Protein AF-A0A559LX16-F1 (afdb_monomer_lite)

Organism: Fusarium oxysporum f. sp. cubense (NCBI:txid61366)

Radius of gyration: 38.79 Å; chains: 1; bounding box: 105×48×114 Å

Secondary structure (DSSP, 8-state):
------HHHHHHHHHHHHHHT-SSHHHHHHHHHHHHHHHHSTTS--HHHHHHHHHHHHHHHHHHHHHHHHHHHHHHHS----PPPS-GGGS-PPP-----HHHHHHHHHHHHHHHHHHHHHHHT-GGG-GGGGEEEEEE--TT-BTTB---EEEEEEEEETTTTT-SS-TT-EEEEEEEEE---TTEEEEE-TTS-EEEEE-GGG-TTSS--EEEEEES-S----EEEEEE-TTTTSGGGSSS--EEEEEE-TT-EESS----TTT-EEE--SGGGGGT-SEEEPPTT-STTSS--TTSTTSSS--

InterPro domains:
  IPR059450 Domain of unknown function DUF8406 [PF28465] (113-285)

Foldseek 3Di:
DDPDDDPLVVLVVVLVVQLVPDPDLVSQLVSLVVSLVVCPPPVNPDPVSNVVSVVSNVVSVVVNVVVVCCVVVVVVVVPPALAADDDCVVDDDDDDDDDDPVVVVVVVFQCVVVVVVVVVVVLVPPPDHCVVQKDKDKDFDPPADLLFGKIKIKIKGKDACNNVSHDPCRGDIDIDIDMDMDDLLQWDWDADPVGWIWTKGDPPNPPPDPPIDIATADDDPDQDWGKDKAWDPCCPPPVCPRPTDMDMATRQFFPADQDADPPNNFHWDADDDCSCVVVGGITGHDNPPRPPVDPPVPPPPPPDDD

Structure (mmCIF, N/CA/C/O backbone):
data_AF-A0A559LX16-F1
#
_entry.id   AF-A0A559LX16-F1
#
loop_
_atom_site.group_PDB
_atom_site.id
_atom_site.type_symbol
_atom_site.label_atom_id
_atom_site.label_alt_id
_atom_site.label_comp_id
_atom_site.label_asym_id
_atom_site.label_entity_id
_atom_site.label_seq_id
_atom_site.pdbx_PDB_ins_code
_atom_site.Cartn_x
_atom_site.Cartn_y
_atom_site.Cartn_z
_atom_site.occupancy
_atom_site.B_iso_or_equiv
_atom_site.auth_seq_id
_atom_site.auth_comp_id
_atom_site.auth_asym_id
_atom_site.auth_atom_id
_atom_site.pdbx_PDB_model_num
ATOM 1 N N . MET A 1 1 ? -55.339 16.661 72.030 1.00 40.50 1 MET A N 1
ATOM 2 C CA . MET A 1 1 ? -54.819 15.288 72.224 1.00 40.50 1 MET A CA 1
ATOM 3 C C . MET A 1 1 ? -53.437 15.217 71.576 1.00 40.50 1 MET A C 1
ATOM 5 O O . MET A 1 1 ? -53.348 15.174 70.359 1.00 40.50 1 MET A O 1
ATOM 9 N N . LEU A 1 2 ? -52.357 15.350 72.353 1.00 48.22 2 LEU A N 1
ATOM 10 C CA . LEU A 1 2 ? -50.983 15.319 71.828 1.00 48.22 2 LEU A CA 1
ATOM 11 C C . LEU A 1 2 ? -50.550 13.860 71.654 1.00 48.22 2 LEU A C 1
ATOM 13 O O . LEU A 1 2 ? -50.347 13.152 72.639 1.00 48.22 2 LEU A O 1
ATOM 17 N N . ILE A 1 3 ? -50.428 13.409 70.405 1.00 57.09 3 ILE A N 1
ATOM 18 C CA . ILE A 1 3 ? -49.930 12.070 70.078 1.00 57.09 3 ILE A CA 1
ATOM 19 C C . ILE A 1 3 ? -48.441 12.022 70.451 1.00 57.09 3 ILE A C 1
ATOM 21 O O . ILE A 1 3 ? -47.591 12.613 69.783 1.00 57.09 3 ILE A O 1
ATOM 25 N N . LYS A 1 4 ? -48.112 11.347 71.558 1.00 55.09 4 LYS A N 1
ATOM 26 C CA . LYS A 1 4 ? -46.722 11.100 71.960 1.00 55.09 4 LYS A CA 1
ATOM 27 C C . LYS A 1 4 ? -46.142 9.991 71.084 1.00 55.09 4 LYS A C 1
ATOM 29 O O . LYS A 1 4 ? -46.349 8.812 71.347 1.00 55.09 4 LYS A O 1
ATOM 34 N N . PHE A 1 5 ? -45.400 10.373 70.051 1.00 63.44 5 PHE A N 1
ATOM 35 C CA . PHE A 1 5 ? -44.566 9.430 69.308 1.00 63.44 5 PHE A CA 1
ATOM 36 C C . PHE A 1 5 ? -43.360 9.013 70.149 1.00 63.44 5 PHE A C 1
ATOM 38 O O . PHE A 1 5 ? -42.657 9.864 70.698 1.00 63.44 5 PHE A O 1
ATOM 45 N N . SER A 1 6 ? -43.106 7.707 70.212 1.00 73.75 6 SER A N 1
ATOM 46 C CA . SER A 1 6 ? -41.883 7.164 70.797 1.00 73.75 6 SER A CA 1
ATOM 47 C C . SER A 1 6 ? -40.661 7.664 70.021 1.00 73.75 6 SER A C 1
ATOM 49 O O . SER A 1 6 ? -40.697 7.798 68.796 1.00 73.75 6 SER A O 1
ATOM 51 N N . VAL A 1 7 ? -39.551 7.909 70.720 1.00 72.38 7 VAL A N 1
ATOM 52 C CA . VAL A 1 7 ? -38.264 8.314 70.120 1.00 72.38 7 VAL A CA 1
ATOM 53 C C . VAL A 1 7 ? -37.827 7.326 69.025 1.00 72.38 7 VAL A C 1
ATOM 55 O O . VAL A 1 7 ? -37.322 7.733 67.980 1.00 72.38 7 VAL A O 1
ATOM 58 N N . ASN A 1 8 ? -38.133 6.037 69.202 1.00 70.88 8 ASN A N 1
ATOM 59 C CA . ASN A 1 8 ? -37.850 4.986 68.222 1.00 70.88 8 ASN A CA 1
ATOM 60 C C . ASN A 1 8 ? -38.659 5.123 66.920 1.00 70.88 8 ASN A C 1
ATOM 62 O O . ASN A 1 8 ? -38.143 4.814 65.844 1.00 70.88 8 ASN A O 1
ATOM 66 N N . ASP A 1 9 ? -39.905 5.598 66.993 1.00 75.94 9 ASP A N 1
ATOM 67 C CA . ASP A 1 9 ? -40.750 5.786 65.808 1.00 75.94 9 ASP A CA 1
ATOM 68 C C . ASP A 1 9 ? -40.291 6.992 64.986 1.00 75.94 9 ASP A C 1
ATOM 70 O O . ASP A 1 9 ? -40.297 6.942 63.755 1.00 75.94 9 ASP A O 1
ATOM 74 N N . ARG A 1 10 ? -39.795 8.039 65.658 1.00 78.69 10 ARG A N 1
ATOM 75 C CA . ARG A 1 10 ? -39.184 9.204 65.003 1.00 78.69 10 ARG A CA 1
ATOM 76 C C . ARG A 1 10 ? -37.892 8.825 64.284 1.00 78.69 10 ARG A C 1
ATOM 78 O O . ARG A 1 10 ? -37.747 9.123 63.104 1.00 78.69 10 ARG A O 1
ATOM 85 N N . LEU A 1 11 ? -37.000 8.091 64.955 1.00 77.00 11 LEU A N 1
ATOM 86 C CA . LEU A 1 11 ? -35.759 7.573 64.363 1.00 77.00 11 LEU A CA 1
ATOM 87 C C . LEU A 1 11 ? -36.026 6.711 63.123 1.00 77.00 11 LEU A C 1
ATOM 89 O O . LEU A 1 11 ? -35.317 6.826 62.127 1.00 77.00 11 LEU A O 1
ATOM 93 N N . LYS A 1 12 ? -37.066 5.868 63.155 1.00 79.62 12 LYS A N 1
ATOM 94 C CA . LYS A 1 12 ? -37.480 5.057 62.002 1.00 79.62 12 LYS A CA 1
ATOM 95 C C . LYS A 1 12 ? -37.879 5.924 60.804 1.00 79.62 12 LYS A C 1
ATOM 97 O O . LYS A 1 12 ? -37.441 5.640 59.693 1.00 79.62 12 LYS A O 1
ATOM 102 N N . MET A 1 13 ? -38.725 6.934 61.014 1.00 82.38 13 MET A N 1
ATOM 103 C CA . MET A 1 13 ? -39.179 7.799 59.919 1.00 82.38 13 MET A CA 1
ATOM 104 C C . MET A 1 13 ? -38.023 8.607 59.333 1.00 82.38 13 MET A C 1
ATOM 106 O O . MET A 1 13 ? -37.883 8.655 58.118 1.00 82.38 13 MET A O 1
ATOM 110 N N . VAL A 1 14 ? -37.158 9.167 60.184 1.00 84.12 14 VAL A N 1
ATOM 111 C CA . VAL A 1 14 ? -36.000 9.956 59.740 1.00 84.12 14 VAL A CA 1
ATOM 112 C C . VAL A 1 14 ? -35.033 9.107 58.914 1.00 84.12 14 VAL A C 1
ATOM 114 O O . VAL A 1 14 ? -34.642 9.532 57.833 1.00 84.12 14 VAL A O 1
ATOM 117 N N . GLY A 1 15 ? -34.698 7.891 59.364 1.00 82.12 15 GLY A N 1
ATOM 118 C CA . GLY A 1 15 ? -33.809 6.997 58.613 1.00 82.12 15 GLY A CA 1
ATOM 119 C C . GLY A 1 15 ? -34.377 6.587 57.249 1.00 82.12 15 GLY A C 1
ATOM 120 O O . GLY A 1 15 ? -33.644 6.540 56.266 1.00 82.12 15 GLY A O 1
ATOM 121 N N . LEU A 1 16 ? -35.690 6.344 57.170 1.00 85.44 16 LEU A N 1
ATOM 122 C CA . LEU A 1 16 ? -36.354 5.987 55.915 1.00 85.44 16 LEU A CA 1
ATOM 123 C C . LEU A 1 16 ? -36.399 7.175 54.942 1.00 85.44 16 LEU A C 1
ATOM 125 O O . LEU A 1 16 ? -36.061 7.023 53.775 1.00 85.44 16 LEU A O 1
ATOM 129 N N . VAL A 1 17 ? -36.780 8.361 55.423 1.00 86.94 17 VAL A N 1
ATOM 130 C CA . VAL A 1 17 ? -36.836 9.584 54.605 1.00 86.94 17 VAL A CA 1
ATOM 131 C C . VAL A 1 17 ? -35.444 9.983 54.116 1.00 86.94 17 VAL A C 1
ATOM 133 O O . VAL A 1 17 ? -35.300 10.384 52.965 1.00 86.94 17 VAL A O 1
ATOM 136 N N . ALA A 1 18 ? -34.415 9.835 54.957 1.00 84.12 18 ALA A N 1
ATOM 137 C CA . ALA A 1 18 ? -33.033 10.086 54.565 1.00 84.12 18 ALA A CA 1
ATOM 138 C C . ALA A 1 18 ? -32.587 9.150 53.435 1.00 84.12 18 ALA A C 1
ATOM 140 O O . ALA A 1 18 ? -31.984 9.620 52.479 1.00 84.12 18 ALA A O 1
ATOM 141 N N . LEU A 1 19 ? -32.929 7.857 53.502 1.00 86.12 19 LEU A N 1
ATOM 142 C CA . LEU A 1 19 ? -32.591 6.897 52.449 1.00 86.12 19 LEU A CA 1
ATOM 143 C C . LEU A 1 19 ? -33.292 7.225 51.119 1.00 86.12 19 LEU A C 1
ATOM 145 O O . LEU A 1 19 ? -32.650 7.199 50.075 1.00 86.12 19 LEU A O 1
ATOM 149 N N . TRP A 1 20 ? -34.588 7.554 51.155 1.00 85.81 20 TRP A N 1
ATOM 150 C CA . TRP A 1 20 ? -35.375 7.837 49.945 1.00 85.81 20 TRP A CA 1
ATOM 151 C C . TRP A 1 20 ? -35.029 9.163 49.263 1.00 85.81 20 TRP A C 1
ATOM 153 O O . TRP A 1 20 ? -35.231 9.283 48.061 1.00 85.81 20 TRP A O 1
ATOM 163 N N . ASN A 1 21 ? -34.511 10.144 50.005 1.00 90.62 21 ASN A N 1
ATOM 164 C CA . ASN A 1 21 ? -34.140 11.454 49.459 1.00 90.62 21 ASN A CA 1
ATOM 165 C C . ASN A 1 21 ? -32.660 11.562 49.054 1.00 90.62 21 ASN A C 1
ATOM 167 O O . ASN A 1 21 ? -32.200 12.656 48.730 1.00 90.62 21 ASN A O 1
ATOM 171 N N . CYS A 1 22 ? -31.893 10.470 49.090 1.00 87.31 22 CYS A N 1
ATOM 172 C CA . CYS A 1 22 ? -30.505 10.502 48.632 1.00 87.31 22 CYS A CA 1
ATOM 173 C C . CYS A 1 22 ? -30.440 10.521 47.093 1.00 87.31 22 CYS A C 1
ATOM 175 O O . CYS A 1 22 ? -31.059 9.664 46.461 1.00 87.31 22 CYS A O 1
ATOM 177 N N . PRO A 1 23 ? -29.677 11.449 46.484 1.00 86.31 23 PRO A N 1
ATOM 178 C CA . PRO A 1 23 ? -29.556 11.537 45.029 1.00 86.31 23 PRO A CA 1
ATOM 179 C C . PRO A 1 23 ? -28.628 10.465 44.439 1.00 86.31 23 PRO A C 1
ATOM 181 O O . PRO A 1 23 ? -28.728 10.156 43.255 1.00 86.31 23 PRO A O 1
ATOM 184 N N . ASP A 1 24 ? -27.732 9.895 45.248 1.00 87.38 24 ASP A N 1
ATOM 185 C CA . ASP A 1 24 ? -26.712 8.950 44.801 1.00 87.38 24 ASP A CA 1
ATOM 186 C C . ASP A 1 24 ? -26.517 7.766 45.784 1.00 87.38 24 ASP A C 1
ATOM 188 O O . ASP A 1 24 ? -26.813 7.882 46.983 1.00 87.38 24 ASP A O 1
ATOM 192 N N . PRO A 1 25 ? -26.010 6.608 45.305 1.00 87.19 25 PRO A N 1
ATOM 193 C CA . PRO A 1 25 ? -25.859 5.393 46.114 1.00 87.19 25 PRO A CA 1
ATOM 194 C C . PRO A 1 25 ? -24.827 5.519 47.245 1.00 87.19 25 PRO A C 1
ATOM 196 O O . PRO A 1 25 ? -24.938 4.830 48.261 1.00 87.19 25 PRO A O 1
ATOM 199 N N . LEU A 1 26 ? -23.821 6.385 47.082 1.00 87.69 26 LEU A N 1
ATOM 200 C CA . LEU A 1 26 ? -22.768 6.619 48.073 1.00 87.69 26 LEU A CA 1
ATOM 201 C C . LEU A 1 26 ? -23.337 7.405 49.264 1.00 87.69 26 LEU A C 1
ATOM 203 O O . LEU A 1 26 ? -23.174 7.000 50.419 1.00 87.69 26 LEU A O 1
ATOM 207 N N . SER A 1 27 ? -24.077 8.479 48.994 1.00 89.75 27 SER A N 1
ATOM 208 C CA . SER A 1 27 ? -24.819 9.248 49.997 1.00 89.75 27 SER A CA 1
ATOM 209 C C . SER A 1 27 ? -25.835 8.374 50.729 1.00 89.75 27 SER A C 1
ATOM 211 O O . SER A 1 27 ? -25.909 8.412 51.958 1.00 89.75 27 SER A O 1
ATOM 213 N N . ALA A 1 28 ? -26.548 7.505 50.006 1.00 88.94 28 ALA A N 1
ATOM 214 C CA . ALA A 1 28 ? -27.463 6.541 50.613 1.00 88.94 28 ALA A CA 1
ATOM 215 C C . ALA A 1 28 ? -26.737 5.575 51.570 1.00 88.94 28 ALA A C 1
ATOM 217 O O . ALA A 1 28 ? -27.229 5.317 52.672 1.00 88.94 28 ALA A O 1
ATOM 218 N N . SER A 1 29 ? -25.550 5.081 51.189 1.00 89.81 29 SER A N 1
ATOM 219 C CA . SER A 1 29 ? -24.757 4.170 52.024 1.00 89.81 29 SER A CA 1
ATOM 220 C C . SER A 1 29 ? -24.174 4.864 53.257 1.00 89.81 29 SER A C 1
ATOM 222 O O . SER A 1 29 ? -24.199 4.310 54.352 1.00 89.81 29 SER A O 1
ATOM 224 N N . THR A 1 30 ? -23.667 6.088 53.130 1.00 89.00 30 THR A N 1
ATOM 225 C CA . THR A 1 30 ? -23.123 6.827 54.284 1.00 89.00 30 THR A CA 1
ATOM 226 C C . THR A 1 30 ? -24.209 7.155 55.312 1.00 89.00 30 THR A C 1
ATOM 228 O O . THR A 1 30 ? -24.001 6.955 56.511 1.00 89.00 30 THR A O 1
ATOM 231 N N . LYS A 1 31 ? -25.403 7.566 54.862 1.00 88.44 31 LYS A N 1
ATOM 232 C CA . LYS A 1 31 ? -26.544 7.870 55.740 1.00 88.44 31 LYS A CA 1
ATOM 233 C C . LYS A 1 31 ? -27.146 6.635 56.403 1.00 88.44 31 LYS A C 1
ATOM 235 O O . LYS A 1 31 ? -27.556 6.703 57.564 1.00 88.44 31 LYS A O 1
ATOM 240 N N . SER A 1 32 ? -27.167 5.493 55.720 1.00 87.88 32 SER A N 1
ATOM 241 C CA . SER A 1 32 ? -27.623 4.231 56.310 1.00 87.88 32 SER A CA 1
ATOM 242 C C . SER A 1 32 ? -26.638 3.689 57.359 1.00 87.88 32 SER A C 1
ATOM 244 O O . SER A 1 32 ? -27.082 3.192 58.398 1.00 87.88 32 SER A O 1
ATOM 246 N N . PHE A 1 33 ? -25.322 3.865 57.167 1.00 89.19 33 PHE A N 1
ATOM 247 C CA . PHE A 1 33 ? -24.306 3.572 58.189 1.00 89.19 33 PHE A CA 1
ATOM 248 C C . PHE A 1 33 ? -24.388 4.521 59.390 1.00 89.19 33 PHE A C 1
ATOM 250 O O . PHE A 1 33 ? -24.281 4.072 60.531 1.00 89.19 33 PHE A O 1
ATOM 257 N N . GLU A 1 34 ? -24.641 5.812 59.162 1.00 87.81 34 GLU A N 1
ATOM 258 C CA . GLU A 1 34 ? -24.864 6.792 60.232 1.00 87.81 34 GLU A CA 1
ATOM 259 C C . GLU A 1 34 ? -26.094 6.408 61.082 1.00 87.81 34 GLU A C 1
ATOM 261 O O . GLU A 1 34 ? -26.040 6.389 62.315 1.00 87.81 34 GLU A O 1
ATOM 266 N N . TYR A 1 35 ? -27.183 5.983 60.434 1.00 86.12 35 TYR A N 1
ATOM 267 C CA . TYR A 1 35 ? -28.379 5.469 61.106 1.00 86.12 35 TYR A CA 1
ATOM 268 C C . TYR A 1 35 ? -28.119 4.166 61.888 1.00 86.12 35 TYR A C 1
ATOM 270 O O . TYR A 1 35 ? -28.574 4.007 63.028 1.00 86.12 35 TYR A O 1
ATOM 278 N N . LEU A 1 36 ? -27.345 3.238 61.318 1.00 87.50 36 LEU A N 1
ATOM 279 C CA . LEU A 1 36 ? -26.900 2.019 62.000 1.00 87.50 36 LEU A CA 1
ATOM 280 C C . LEU A 1 36 ? -26.086 2.354 63.258 1.00 87.50 36 LEU A C 1
ATOM 282 O O . LEU A 1 36 ? -26.353 1.811 64.329 1.00 87.50 36 LEU A O 1
ATOM 286 N N . TRP A 1 37 ? -25.153 3.299 63.155 1.00 87.06 37 TRP A N 1
ATOM 287 C CA . TRP A 1 37 ? -24.319 3.745 64.269 1.00 87.06 37 TRP A CA 1
ATOM 288 C C . TRP A 1 37 ? -25.142 4.346 65.414 1.00 87.06 37 TRP A C 1
ATOM 290 O O . TRP A 1 37 ? -24.955 3.990 66.580 1.00 87.06 37 TRP A O 1
ATOM 300 N N . VAL A 1 38 ? -26.111 5.210 65.094 1.00 85.50 38 VAL A N 1
ATOM 301 C CA . VAL A 1 38 ? -27.001 5.825 66.092 1.00 85.50 38 VAL A CA 1
ATOM 302 C C . VAL A 1 38 ? -27.872 4.777 66.794 1.00 85.50 38 VAL A C 1
ATOM 304 O O . VAL A 1 38 ? -28.053 4.849 68.009 1.00 85.50 38 VAL A O 1
ATOM 307 N N . THR A 1 39 ? -28.371 3.771 66.071 1.00 83.19 39 THR A N 1
ATOM 308 C CA . THR A 1 39 ? -29.206 2.700 66.655 1.00 83.19 39 THR A CA 1
ATOM 309 C C . THR A 1 39 ? -28.417 1.663 67.468 1.00 83.19 39 THR A C 1
ATOM 311 O O . THR A 1 39 ? -29.002 0.967 68.302 1.00 83.19 39 THR A O 1
ATOM 314 N N . LEU A 1 40 ? -27.097 1.576 67.271 1.00 83.44 40 LEU A N 1
ATOM 315 C CA . LEU A 1 40 ? -26.180 0.728 68.043 1.00 83.44 40 LEU A CA 1
ATOM 316 C C . LEU A 1 40 ? -25.784 1.328 69.401 1.00 83.44 40 LEU A C 1
ATOM 318 O O . LEU A 1 40 ? -25.395 0.577 70.302 1.00 83.44 40 LEU A O 1
ATOM 322 N N . LYS A 1 41 ? -25.904 2.652 69.588 1.00 84.38 41 LYS A N 1
ATOM 323 C CA . LYS A 1 41 ? -25.638 3.292 70.886 1.00 84.38 41 LYS A CA 1
ATOM 324 C C . LYS A 1 41 ? -26.565 2.726 71.969 1.00 84.38 41 LYS A C 1
ATOM 326 O O . LYS A 1 41 ? -27.768 2.557 71.767 1.00 84.38 41 LYS A O 1
ATOM 331 N N . ARG A 1 42 ? -25.989 2.454 73.149 1.00 64.06 42 ARG A N 1
ATOM 332 C CA . ARG A 1 42 ? -26.622 1.749 74.288 1.00 64.06 42 ARG A CA 1
ATOM 333 C C . ARG A 1 42 ? -27.960 2.361 74.732 1.00 64.06 42 ARG A C 1
ATOM 335 O O . ARG A 1 42 ? -28.814 1.639 75.228 1.00 64.06 42 ARG A O 1
ATOM 342 N N . GLU A 1 43 ? -28.147 3.654 74.494 1.00 66.69 43 GLU A N 1
ATOM 343 C CA . GLU A 1 43 ? -29.323 4.455 74.855 1.00 66.69 43 GLU A CA 1
ATOM 344 C C . GLU A 1 43 ? -30.553 4.229 73.949 1.00 66.69 43 GLU A C 1
ATOM 346 O O . GLU A 1 43 ? -31.688 4.481 74.352 1.00 66.69 43 GLU A O 1
ATOM 351 N N . HIS A 1 44 ? -30.363 3.704 72.732 1.00 61.88 44 HIS A N 1
ATOM 352 C CA . HIS A 1 44 ? -31.431 3.496 71.735 1.00 61.88 44 HIS A CA 1
ATOM 353 C C . HIS A 1 44 ? -31.482 2.061 71.193 1.00 61.88 44 HIS A C 1
ATOM 355 O O . HIS A 1 44 ? -32.145 1.769 70.192 1.00 61.88 44 HIS A O 1
ATOM 361 N N . ARG A 1 45 ? -30.787 1.142 71.869 1.00 66.50 45 ARG A N 1
ATOM 362 C CA . ARG A 1 45 ? -30.592 -0.235 71.425 1.00 66.50 45 ARG A CA 1
ATOM 363 C C . ARG A 1 45 ? -31.873 -1.057 71.586 1.00 66.50 45 ARG A C 1
ATOM 365 O O . ARG A 1 45 ? -32.095 -1.723 72.592 1.00 66.50 45 ARG A O 1
ATOM 372 N N . ASN A 1 46 ? -32.698 -1.049 70.544 1.00 78.62 46 ASN A N 1
ATOM 373 C CA . ASN A 1 46 ? -33.831 -1.955 70.381 1.00 78.62 46 ASN A CA 1
ATOM 374 C C . ASN A 1 46 ? -33.555 -2.920 69.220 1.00 78.62 46 ASN A C 1
ATOM 376 O O . ASN A 1 46 ? -33.263 -2.487 68.105 1.00 78.62 46 ASN A O 1
ATOM 380 N N . PHE A 1 47 ? -33.688 -4.227 69.460 1.00 79.12 47 PHE A N 1
ATOM 381 C CA . PHE A 1 47 ? -33.387 -5.275 68.477 1.00 79.12 47 PHE A CA 1
ATOM 382 C C . PHE A 1 47 ? -34.131 -5.078 67.145 1.00 79.12 47 PHE A C 1
ATOM 384 O O . PHE A 1 47 ? -33.560 -5.251 66.067 1.00 79.12 47 PHE A O 1
ATOM 391 N N . LYS A 1 48 ? -35.394 -4.631 67.198 1.00 81.56 48 LYS A N 1
ATOM 392 C CA . LYS A 1 48 ? -36.197 -4.359 65.992 1.00 81.56 48 LYS A CA 1
ATOM 393 C C . LYS A 1 48 ? -35.676 -3.163 65.185 1.00 81.56 48 LYS A C 1
ATOM 395 O O . LYS A 1 48 ? -35.791 -3.178 63.960 1.00 81.56 48 LYS A O 1
ATOM 400 N N . SER A 1 49 ? -35.125 -2.147 65.848 1.00 80.06 49 SER A N 1
ATOM 401 C CA . SER A 1 49 ? -34.564 -0.951 65.203 1.00 80.06 49 SER A CA 1
ATOM 402 C C . SER A 1 49 ? -33.216 -1.261 64.556 1.00 80.06 49 SER A C 1
ATOM 404 O O . SER A 1 49 ? -33.017 -0.936 63.389 1.00 80.06 49 SER A O 1
ATOM 406 N N . VAL A 1 50 ? -32.352 -1.995 65.266 1.00 84.06 50 VAL A N 1
ATOM 407 C CA . VAL A 1 50 ? -31.042 -2.435 64.758 1.00 84.06 50 VAL A CA 1
ATOM 408 C C . VAL A 1 50 ? -31.200 -3.318 63.519 1.00 84.06 50 VAL A C 1
ATOM 410 O O . VAL A 1 50 ? -30.532 -3.088 62.517 1.00 84.06 50 VAL A O 1
ATOM 413 N N . ARG A 1 51 ? -32.147 -4.270 63.525 1.00 86.31 51 ARG A N 1
ATOM 414 C CA . ARG A 1 51 ? -32.414 -5.123 62.351 1.00 86.31 51 ARG A CA 1
ATOM 415 C C . ARG A 1 51 ? -32.788 -4.308 61.110 1.00 86.31 51 ARG A C 1
ATOM 417 O O . ARG A 1 51 ? -32.361 -4.635 60.011 1.00 86.31 51 ARG A O 1
ATOM 424 N N . ARG A 1 52 ? -33.601 -3.261 61.264 1.00 84.00 52 ARG A N 1
ATOM 425 C CA . ARG A 1 52 ? -34.024 -2.410 60.138 1.00 84.00 52 ARG A CA 1
ATOM 426 C C . ARG A 1 52 ? -32.877 -1.555 59.614 1.00 84.00 52 ARG A C 1
ATOM 428 O O . ARG A 1 52 ? -32.722 -1.451 58.403 1.00 84.00 52 ARG A O 1
ATOM 435 N N . ALA A 1 53 ? -32.081 -0.982 60.513 1.00 85.62 53 ALA A N 1
ATOM 436 C CA . ALA A 1 53 ? -30.896 -0.224 60.138 1.00 85.62 53 ALA A CA 1
ATOM 437 C C . ALA A 1 53 ? -29.885 -1.098 59.381 1.00 85.62 53 ALA A C 1
ATOM 439 O O . ALA A 1 53 ? -29.364 -0.675 58.355 1.00 85.62 53 ALA A O 1
ATOM 440 N N . LEU A 1 54 ? -29.697 -2.348 59.821 1.00 88.81 54 LEU A N 1
ATOM 441 C CA . LEU A 1 54 ? -28.846 -3.326 59.142 1.00 88.81 54 LEU A CA 1
ATOM 442 C C . LEU A 1 54 ? -29.337 -3.616 57.717 1.00 88.81 54 LEU A C 1
ATOM 444 O O . LEU A 1 54 ? -28.544 -3.586 56.784 1.00 88.81 54 LEU A O 1
ATOM 448 N N . VAL A 1 55 ? -30.641 -3.854 57.536 1.00 90.81 55 VAL A N 1
ATOM 449 C CA . VAL A 1 55 ? -31.221 -4.095 56.202 1.00 90.81 55 VAL A CA 1
ATOM 450 C C . VAL A 1 55 ? -31.006 -2.889 55.286 1.00 90.81 55 VAL A C 1
ATOM 452 O O . VAL A 1 55 ? -30.594 -3.071 54.145 1.00 90.81 55 VAL A O 1
ATOM 455 N N . MET A 1 56 ? -31.233 -1.666 55.777 1.00 87.75 56 MET A N 1
ATOM 456 C CA . MET A 1 56 ? -31.013 -0.461 54.969 1.00 87.75 56 MET A CA 1
ATOM 457 C C . MET A 1 56 ? -29.539 -0.281 54.591 1.00 87.75 56 MET A C 1
ATOM 459 O O . MET A 1 56 ? -29.259 0.031 53.437 1.00 87.75 56 MET A O 1
ATOM 463 N N . ALA A 1 57 ? -28.609 -0.549 55.515 1.00 88.75 57 ALA A N 1
ATOM 464 C CA . ALA A 1 57 ? -27.175 -0.505 55.237 1.00 88.75 57 ALA A CA 1
ATOM 465 C C . ALA A 1 57 ? -26.778 -1.514 54.150 1.00 88.75 57 ALA A C 1
ATOM 467 O O . ALA A 1 57 ? -26.197 -1.124 53.138 1.00 88.75 57 ALA A O 1
ATOM 468 N N . VAL A 1 58 ? -27.186 -2.781 54.295 1.00 93.06 58 VAL A N 1
ATOM 469 C CA . VAL A 1 58 ? -26.884 -3.839 53.317 1.00 93.06 58 VAL A CA 1
ATOM 470 C C . VAL A 1 58 ? -27.420 -3.481 51.933 1.00 93.06 58 VAL A C 1
ATOM 472 O O . VAL A 1 58 ? -26.663 -3.522 50.966 1.00 93.06 58 VAL A O 1
ATOM 475 N N . VAL A 1 59 ? -28.688 -3.067 51.831 1.00 91.88 59 VAL A N 1
ATOM 476 C CA . VAL A 1 59 ? -29.295 -2.699 50.543 1.00 91.88 59 VAL A CA 1
ATOM 477 C C . VAL A 1 59 ? -28.530 -1.542 49.893 1.00 91.88 59 VAL A C 1
ATOM 479 O O . VAL A 1 59 ? -28.098 -1.677 48.750 1.00 91.88 59 VAL A O 1
ATOM 482 N N . SER A 1 60 ? -28.263 -0.458 50.628 1.00 90.44 60 SER A N 1
ATOM 483 C CA . SER A 1 60 ? -27.534 0.699 50.084 1.00 90.44 60 SER A CA 1
ATOM 484 C C . SER A 1 60 ? -26.104 0.368 49.634 1.00 90.44 60 SER A C 1
ATOM 486 O O . SER A 1 60 ? -25.655 0.835 48.585 1.00 90.44 60 SER A O 1
ATOM 488 N N . SER A 1 61 ? -25.396 -0.492 50.373 1.00 89.00 61 SER A N 1
ATOM 489 C CA . SER A 1 61 ? -24.044 -0.912 50.007 1.00 89.00 61 SER A CA 1
ATOM 490 C C . SER A 1 61 ? -24.050 -1.824 48.782 1.00 89.00 61 SER A C 1
ATOM 492 O O . SER A 1 61 ? -23.211 -1.656 47.899 1.00 89.00 61 SER A O 1
ATOM 494 N N . THR A 1 62 ? -25.024 -2.735 48.663 1.00 92.62 62 THR A N 1
ATOM 495 C CA . THR A 1 62 ? -25.161 -3.567 47.455 1.00 92.62 62 THR A CA 1
ATOM 496 C C . THR A 1 62 ? -25.452 -2.731 46.212 1.00 92.62 62 THR A C 1
ATOM 498 O O . THR A 1 62 ? -24.836 -2.967 45.176 1.00 92.62 62 THR A O 1
ATOM 501 N N . THR A 1 63 ? -26.304 -1.705 46.308 1.00 90.94 63 THR A N 1
ATOM 502 C CA . THR A 1 63 ? -26.582 -0.804 45.179 1.00 90.94 63 THR A CA 1
ATOM 503 C C . THR A 1 63 ? -25.372 0.040 44.789 1.00 90.94 63 THR A C 1
ATOM 505 O O . THR A 1 63 ? -25.135 0.252 43.602 1.00 90.94 63 THR A O 1
ATOM 508 N N . MET A 1 64 ? -24.564 0.473 45.763 1.00 91.56 64 MET A N 1
ATOM 509 C CA . MET A 1 64 ? -23.317 1.192 45.495 1.00 91.56 64 MET A CA 1
ATOM 510 C C . MET A 1 64 ? -22.335 0.312 44.719 1.00 91.56 64 MET A C 1
ATOM 512 O O . MET A 1 64 ? -21.873 0.702 43.649 1.00 91.56 64 MET A O 1
ATOM 516 N N . VAL A 1 65 ? -22.076 -0.905 45.200 1.00 92.31 65 VAL A N 1
ATOM 517 C CA . VAL A 1 65 ? -21.178 -1.849 44.520 1.00 92.31 65 VAL A CA 1
ATOM 518 C C . VAL A 1 65 ? -21.706 -2.209 43.128 1.00 92.31 65 VAL A C 1
ATOM 520 O O . VAL A 1 65 ? -20.944 -2.191 42.163 1.00 92.31 65 VAL A O 1
ATOM 523 N N . ALA A 1 66 ? -23.013 -2.454 42.993 1.00 90.62 66 ALA A N 1
ATOM 524 C CA . ALA A 1 66 ? -23.637 -2.746 41.706 1.00 90.62 66 ALA A CA 1
ATOM 525 C C . ALA A 1 66 ? -23.469 -1.597 40.698 1.00 90.62 66 ALA A C 1
ATOM 527 O O . ALA A 1 66 ? -23.120 -1.858 39.552 1.00 90.62 66 ALA A O 1
ATOM 528 N N . SER A 1 67 ? -23.644 -0.336 41.113 1.00 89.12 67 SER A N 1
ATOM 529 C CA . SER A 1 67 ? -23.468 0.821 40.218 1.00 89.12 67 SER A CA 1
ATOM 530 C C . SER A 1 67 ? -22.048 0.933 39.649 1.00 89.12 67 SER A C 1
ATOM 532 O O . SER A 1 67 ? -21.884 1.239 38.469 1.00 89.12 67 SER A O 1
ATOM 534 N N . ILE A 1 68 ? -21.027 0.605 40.448 1.00 88.19 68 ILE A N 1
ATOM 535 C CA . ILE A 1 68 ? -19.621 0.615 40.020 1.00 88.19 68 ILE A CA 1
ATOM 536 C C . ILE A 1 68 ? -19.346 -0.552 39.068 1.00 88.19 68 ILE A C 1
ATOM 538 O O . ILE A 1 68 ? -18.779 -0.356 37.997 1.00 88.19 68 ILE A O 1
ATOM 542 N N . ILE A 1 69 ? -19.779 -1.763 39.430 1.00 88.62 69 ILE A N 1
ATOM 543 C CA . ILE A 1 69 ? -19.575 -2.962 38.606 1.00 88.62 69 ILE A CA 1
ATOM 544 C C . ILE A 1 69 ? -20.254 -2.801 37.245 1.00 88.62 69 ILE A C 1
ATOM 546 O O . ILE A 1 69 ? -19.636 -3.073 36.219 1.00 88.62 69 ILE A O 1
ATOM 550 N N . VAL A 1 70 ? -21.498 -2.318 37.220 1.00 87.62 70 VAL A N 1
ATOM 551 C CA . VAL A 1 70 ? -22.219 -2.051 35.971 1.00 87.62 70 VAL A CA 1
ATOM 552 C C . VAL A 1 70 ? -21.507 -0.953 35.181 1.00 87.62 70 VAL A C 1
ATOM 554 O O . VAL A 1 70 ? -21.273 -1.136 33.995 1.00 87.62 70 VAL A O 1
ATOM 557 N N . GLY A 1 71 ? -21.059 0.133 35.817 1.00 81.62 71 GLY A N 1
ATOM 558 C CA . GLY A 1 71 ? -20.302 1.192 35.140 1.00 81.62 71 GLY A CA 1
ATOM 559 C C . GLY A 1 71 ? -18.984 0.730 34.502 1.00 81.62 71 GLY A C 1
ATOM 560 O O . GLY A 1 71 ? -18.563 1.317 33.513 1.00 81.62 71 GLY A O 1
ATOM 561 N N . ILE A 1 72 ? -18.350 -0.326 35.023 1.00 82.38 72 ILE A N 1
ATOM 562 C CA . ILE A 1 72 ? -17.088 -0.873 34.494 1.00 82.38 72 ILE A CA 1
ATOM 563 C C . ILE A 1 72 ? -17.332 -1.970 33.450 1.00 82.38 72 ILE A C 1
ATOM 565 O O . ILE A 1 72 ? -16.663 -2.010 32.418 1.00 82.38 72 ILE A O 1
ATOM 569 N N . LEU A 1 73 ? -18.274 -2.880 33.703 1.00 81.44 73 LEU A N 1
ATOM 570 C CA . LEU A 1 73 ? -18.506 -4.040 32.838 1.00 81.44 73 LEU A CA 1
ATOM 571 C C . LEU A 1 73 ? -19.419 -3.717 31.653 1.00 81.44 73 LEU A C 1
ATOM 573 O O . LEU A 1 73 ? -19.208 -4.234 30.558 1.00 81.44 73 LEU A O 1
ATOM 577 N N . TYR A 1 74 ? -20.413 -2.852 31.852 1.00 78.94 74 TYR A N 1
ATOM 578 C CA . TYR A 1 74 ? -21.421 -2.553 30.839 1.00 78.94 74 TYR A CA 1
ATOM 579 C C . TYR A 1 74 ? -20.860 -1.823 29.607 1.00 78.94 74 TYR A C 1
ATOM 581 O O . TYR A 1 74 ? -21.243 -2.205 28.504 1.00 78.94 74 TYR A O 1
ATOM 589 N N . PRO A 1 75 ? -19.901 -0.874 29.707 1.00 70.81 75 PRO A N 1
ATOM 590 C CA . PRO A 1 75 ? -19.283 -0.264 28.525 1.00 70.81 75 PRO A CA 1
ATOM 591 C C . PRO A 1 75 ? -18.582 -1.272 27.610 1.00 70.81 75 PRO A C 1
ATOM 593 O O . PRO A 1 75 ? -18.612 -1.117 26.393 1.00 70.81 75 PRO A O 1
ATOM 596 N N . ASN A 1 76 ? -18.000 -2.337 28.172 1.00 60.78 76 ASN A N 1
ATOM 597 C CA . ASN A 1 76 ? -17.381 -3.396 27.374 1.00 60.78 76 ASN A CA 1
ATOM 598 C C . ASN A 1 76 ? -18.419 -4.219 26.598 1.00 60.78 76 ASN A C 1
ATOM 600 O O . ASN A 1 76 ? -18.097 -4.745 25.539 1.00 60.78 76 ASN A O 1
ATOM 604 N N . TRP A 1 77 ? -19.654 -4.313 27.097 1.00 63.88 77 TRP A N 1
ATOM 605 C CA . TRP A 1 77 ? -20.772 -4.978 26.414 1.00 63.88 77 TRP A CA 1
ATOM 606 C C . TRP A 1 77 ? -21.522 -4.039 25.459 1.00 63.88 77 TRP A C 1
ATOM 608 O O . TRP A 1 77 ? -22.167 -4.496 24.522 1.00 63.88 77 TRP A O 1
ATOM 618 N N . LEU A 1 78 ? -21.409 -2.727 25.681 1.00 59.69 78 LEU A N 1
ATOM 619 C CA . LEU A 1 78 ? -21.924 -1.659 24.820 1.00 59.69 78 LEU A CA 1
ATOM 620 C C . LEU A 1 78 ? -20.964 -1.263 23.702 1.00 59.69 78 LEU A C 1
ATOM 622 O O . LEU A 1 78 ? -21.317 -0.416 22.879 1.00 59.69 78 LEU A O 1
ATOM 626 N N . ARG A 1 79 ? -19.775 -1.878 23.635 1.00 51.12 79 ARG A N 1
ATOM 627 C CA . ARG A 1 79 ? -18.991 -1.911 22.402 1.00 51.12 79 ARG A CA 1
ATOM 628 C C . ARG A 1 79 ? -19.811 -2.658 21.356 1.00 51.12 79 ARG A C 1
ATOM 630 O O . ARG A 1 79 ? -19.702 -3.866 21.188 1.00 51.12 79 ARG A O 1
ATOM 637 N N . ILE A 1 80 ? -20.648 -1.885 20.675 1.00 54.38 80 ILE A N 1
ATOM 638 C CA . ILE A 1 80 ? -20.963 -2.008 19.261 1.00 54.38 80 ILE A CA 1
ATOM 639 C C . ILE A 1 80 ? -19.667 -2.530 18.617 1.00 54.38 80 ILE A C 1
ATOM 641 O O . ILE A 1 80 ? -18.663 -1.821 18.608 1.00 54.38 80 ILE A O 1
ATOM 645 N N . GLY A 1 81 ? -19.650 -3.825 18.270 1.00 55.03 81 GLY A N 1
ATOM 646 C CA . GLY A 1 81 ? -18.467 -4.510 17.748 1.00 55.03 81 GLY A CA 1
ATOM 647 C C . GLY A 1 81 ? -17.915 -3.816 16.504 1.00 55.03 81 GLY A C 1
ATOM 648 O O . GLY A 1 81 ? -18.476 -2.838 16.030 1.00 55.03 81 GLY A O 1
ATOM 649 N N . SER A 1 82 ? -16.809 -4.299 15.955 1.00 54.62 82 SER A N 1
ATOM 650 C CA . SER A 1 82 ? -16.280 -3.763 14.699 1.00 54.62 82 SER A CA 1
ATOM 651 C C . SER A 1 82 ? -17.318 -3.931 13.579 1.00 54.62 82 SER A C 1
ATOM 653 O O . SER A 1 82 ? -17.479 -5.023 13.038 1.00 54.62 82 SER A O 1
ATOM 655 N N . PHE A 1 83 ? -18.080 -2.878 13.271 1.00 55.03 83 PHE A N 1
ATOM 656 C CA . PHE A 1 83 ? -19.038 -2.879 12.168 1.00 55.03 83 PHE A CA 1
ATOM 657 C C . PHE A 1 83 ? -18.320 -2.508 10.880 1.00 55.03 83 PHE A C 1
ATOM 659 O O . PHE A 1 83 ? -17.465 -1.623 10.861 1.00 55.03 83 PHE A O 1
ATOM 666 N N . ALA A 1 84 ? -18.698 -3.190 9.802 1.00 50.44 84 ALA A N 1
ATOM 667 C CA . ALA A 1 84 ? -18.288 -2.831 8.458 1.00 50.44 84 ALA A CA 1
ATOM 668 C C . ALA A 1 84 ? -18.610 -1.345 8.181 1.00 50.44 84 ALA A C 1
ATOM 670 O O . ALA A 1 84 ? -19.708 -0.894 8.536 1.00 50.44 84 ALA A O 1
ATOM 671 N N . PRO A 1 85 ? -17.689 -0.582 7.568 1.00 55.84 85 PRO A N 1
ATOM 672 C CA . PRO A 1 85 ? -17.930 0.808 7.207 1.00 55.84 85 PRO A CA 1
ATOM 673 C C . PRO A 1 85 ? -19.107 0.956 6.231 1.00 55.84 85 PRO A C 1
ATOM 675 O O . PRO A 1 85 ? -19.594 -0.003 5.629 1.00 55.84 85 PRO A O 1
ATOM 678 N N . VAL A 1 86 ? -19.593 2.196 6.135 1.00 52.59 86 VAL A N 1
ATOM 679 C CA . VAL A 1 86 ? -20.835 2.589 5.457 1.00 52.59 86 VAL A CA 1
ATOM 680 C C . VAL A 1 86 ? -20.913 2.065 4.016 1.00 52.59 86 VAL A C 1
ATOM 682 O O . VAL A 1 86 ? -19.926 2.017 3.287 1.00 52.59 86 VAL A O 1
ATOM 685 N N . HIS A 1 87 ? -22.136 1.687 3.636 1.00 51.56 87 HIS A N 1
ATOM 686 C CA . HIS A 1 87 ? -22.553 1.098 2.365 1.00 51.56 87 HIS A CA 1
ATOM 687 C C . HIS A 1 87 ? -21.818 1.698 1.142 1.00 51.56 87 HIS A C 1
ATOM 689 O O . HIS A 1 87 ? -21.910 2.905 0.928 1.00 51.56 87 HIS A O 1
ATOM 695 N N . PRO A 1 88 ? -21.187 0.888 0.267 1.00 53.00 88 PRO A N 1
ATOM 696 C CA . PRO A 1 88 ? -20.328 1.360 -0.834 1.00 53.00 88 PRO A CA 1
ATOM 697 C C . PRO A 1 88 ? -21.027 2.259 -1.872 1.00 53.00 88 PRO A C 1
ATOM 699 O O . PRO A 1 88 ? -20.369 2.893 -2.686 1.00 53.00 88 PRO A O 1
ATOM 702 N N . VAL A 1 89 ? -22.356 2.373 -1.816 1.00 54.44 89 VAL A N 1
ATOM 703 C CA . VAL A 1 89 ? -23.158 3.287 -2.650 1.00 54.44 89 VAL A CA 1
ATOM 704 C C . VAL A 1 89 ? -22.990 4.759 -2.221 1.00 54.44 89 VAL A C 1
ATOM 706 O O . VAL A 1 89 ? -23.355 5.658 -2.970 1.00 54.44 89 VAL A O 1
ATOM 709 N N . SER A 1 90 ? -22.407 5.037 -1.045 1.00 55.38 90 SER A N 1
ATOM 710 C CA . SER A 1 90 ? -22.032 6.402 -0.643 1.00 55.38 90 SER A CA 1
ATOM 711 C C . SER A 1 90 ? -20.705 6.875 -1.243 1.00 55.38 90 SER A C 1
ATOM 713 O O . SER A 1 90 ? -20.372 8.053 -1.115 1.00 55.38 90 SER A O 1
ATOM 715 N N . VAL A 1 91 ? -19.935 5.987 -1.882 1.00 50.50 91 VAL A N 1
ATOM 716 C CA . VAL A 1 91 ? -18.724 6.363 -2.614 1.00 50.50 91 VAL A CA 1
ATOM 717 C C . VAL A 1 91 ? -19.139 6.695 -4.040 1.00 50.50 91 VAL A C 1
ATOM 719 O O . VAL A 1 91 ? -19.461 5.815 -4.835 1.00 50.50 91 VAL A O 1
ATOM 722 N N . TYR A 1 92 ? -19.174 7.988 -4.355 1.00 54.62 92 TYR A N 1
ATOM 723 C CA . TYR A 1 92 ? -19.433 8.454 -5.711 1.00 54.62 92 TYR A CA 1
ATOM 724 C C . TYR A 1 92 ? -18.311 7.968 -6.637 1.00 54.62 92 TYR A C 1
ATOM 726 O O . TYR A 1 92 ? -17.186 8.464 -6.579 1.00 54.62 92 TYR A O 1
ATOM 734 N N . TRP A 1 93 ? -18.626 6.996 -7.491 1.00 49.72 93 TRP A N 1
ATOM 735 C CA . TRP A 1 93 ? -17.804 6.629 -8.635 1.00 49.72 93 TRP A CA 1
ATOM 736 C C . TRP A 1 93 ? -18.457 7.215 -9.889 1.00 49.72 93 TRP A C 1
ATOM 738 O O . TRP A 1 93 ? -19.608 6.872 -10.173 1.00 49.72 93 TRP A O 1
ATOM 748 N N . PRO A 1 94 ? -17.787 8.112 -10.633 1.00 50.38 94 PRO A N 1
ATOM 749 C CA . PRO A 1 94 ? -18.366 8.662 -11.849 1.00 50.38 94 PRO A CA 1
ATOM 750 C C . PRO A 1 94 ? -18.614 7.535 -12.859 1.00 50.38 94 PRO A C 1
ATOM 752 O O . PRO A 1 94 ? -17.713 6.758 -13.183 1.00 50.38 94 PRO A O 1
ATOM 755 N N . SER A 1 95 ? -19.847 7.436 -13.358 1.00 52.94 95 SER A N 1
ATOM 756 C CA . SER A 1 95 ? -20.174 6.562 -14.479 1.00 52.94 95 SER A CA 1
ATOM 757 C C . SER A 1 95 ? -19.551 7.142 -15.744 1.00 52.94 95 SER A C 1
ATOM 759 O O . SER A 1 95 ? -19.886 8.253 -16.157 1.00 52.94 95 SER A O 1
ATOM 761 N N . PHE A 1 96 ? -18.630 6.404 -16.354 1.00 52.88 96 PHE A N 1
ATOM 762 C CA . PHE A 1 96 ? -18.120 6.744 -17.674 1.00 52.88 96 PHE A CA 1
ATOM 763 C C . PHE A 1 96 ? -19.104 6.177 -18.698 1.00 52.88 96 PHE A C 1
ATOM 765 O O . PHE A 1 96 ? -19.136 4.968 -18.922 1.00 52.88 96 PHE A O 1
ATOM 772 N N . ASP A 1 97 ? -19.947 7.038 -19.269 1.00 47.09 97 ASP A N 1
ATOM 773 C CA . ASP A 1 97 ? -20.785 6.655 -20.403 1.00 47.09 97 ASP A CA 1
ATOM 774 C C . ASP A 1 97 ? -19.895 6.271 -21.588 1.00 47.09 97 ASP A C 1
ATOM 776 O O . ASP A 1 97 ? -18.812 6.826 -21.767 1.00 47.09 97 ASP A O 1
ATOM 780 N N . THR A 1 98 ? -20.352 5.287 -22.360 1.00 50.34 98 THR A N 1
ATOM 781 C CA . THR A 1 98 ? -19.634 4.561 -23.418 1.00 50.34 98 THR A CA 1
ATOM 782 C C . THR A 1 98 ? -18.832 5.467 -24.356 1.00 50.34 98 THR A C 1
ATOM 784 O O . THR A 1 98 ? -19.314 5.891 -25.409 1.00 50.34 98 THR A O 1
ATOM 787 N N . VAL A 1 99 ? -17.580 5.734 -23.996 1.00 52.12 99 VAL A N 1
ATOM 788 C CA . VAL A 1 99 ? -16.559 6.217 -24.920 1.00 52.12 99 VAL A CA 1
ATOM 789 C C . VAL A 1 99 ? -16.040 4.983 -25.676 1.00 52.12 99 VAL A C 1
ATOM 791 O O . VAL A 1 99 ? -15.903 3.905 -25.096 1.00 52.12 99 VAL A O 1
ATOM 794 N N . SER A 1 100 ? -15.825 5.094 -26.989 1.00 58.12 100 SER A N 1
ATOM 795 C CA . SER A 1 100 ? -15.345 3.991 -27.841 1.00 58.12 100 SER A CA 1
ATOM 796 C C . SER A 1 100 ? -14.109 3.294 -27.248 1.00 58.12 100 SER A C 1
ATOM 798 O O . SER A 1 100 ? -13.234 3.988 -26.726 1.00 58.12 100 SER A O 1
ATOM 800 N N . ASP A 1 101 ? -14.015 1.965 -27.384 1.00 57.31 101 ASP A N 1
ATOM 801 C CA . ASP A 1 101 ? -13.021 1.096 -26.719 1.00 57.31 101 ASP A CA 1
ATOM 802 C C . ASP A 1 101 ? -11.575 1.633 -26.732 1.00 57.31 101 ASP A C 1
ATOM 804 O O . ASP A 1 101 ? -10.895 1.585 -25.709 1.00 57.31 101 ASP A O 1
ATOM 808 N N . GLU A 1 102 ? -11.100 2.221 -27.834 1.00 52.19 102 GLU A N 1
ATOM 809 C CA . GLU A 1 102 ? -9.725 2.746 -27.923 1.00 52.19 102 GLU A CA 1
ATOM 810 C C . GLU A 1 102 ? -9.498 4.031 -27.112 1.00 52.19 102 GLU A C 1
ATOM 812 O O . GLU A 1 102 ? -8.494 4.156 -26.410 1.00 52.19 102 GLU A O 1
ATOM 817 N N . ALA A 1 103 ? -10.441 4.977 -27.152 1.00 54.91 103 ALA A N 1
ATOM 818 C CA . ALA A 1 103 ? -10.348 6.221 -26.385 1.00 54.91 103 ALA A CA 1
ATOM 819 C C . ALA A 1 103 ? -10.547 5.972 -24.881 1.00 54.91 103 ALA A C 1
ATOM 821 O O . ALA A 1 103 ? -9.934 6.639 -24.052 1.00 54.91 103 ALA A O 1
ATOM 822 N N . THR A 1 104 ? -11.336 4.960 -24.525 1.00 56.16 104 THR A N 1
ATOM 823 C CA . THR A 1 104 ? -11.509 4.496 -23.145 1.00 56.16 104 THR A CA 1
ATOM 824 C C . THR A 1 104 ? -10.227 3.878 -22.594 1.00 56.16 104 THR A C 1
ATOM 826 O O . THR A 1 104 ? -9.806 4.223 -21.490 1.00 56.16 104 THR A O 1
ATOM 829 N N . VAL A 1 105 ? -9.545 3.026 -23.369 1.00 56.34 105 VAL A N 1
ATOM 830 C CA . VAL A 1 105 ? -8.245 2.460 -22.976 1.00 56.34 105 VAL A CA 1
ATOM 831 C C . VAL A 1 105 ? -7.181 3.549 -22.817 1.00 56.34 105 VAL A C 1
ATOM 833 O O . VAL A 1 105 ? -6.403 3.475 -21.868 1.00 56.34 105 VAL A O 1
ATOM 836 N N . ASP A 1 106 ? -7.168 4.575 -23.674 1.00 57.03 106 ASP A N 1
ATOM 837 C CA . ASP A 1 106 ? -6.220 5.698 -23.580 1.00 57.03 106 ASP A CA 1
ATOM 838 C C . ASP A 1 106 ? -6.519 6.632 -22.389 1.00 57.03 106 ASP A C 1
ATOM 840 O O . ASP A 1 106 ? -5.613 7.052 -21.670 1.00 57.03 106 ASP A O 1
ATOM 844 N N . ILE A 1 107 ? -7.794 6.913 -22.099 1.00 59.91 107 ILE A N 1
ATOM 845 C CA . ILE A 1 107 ? -8.185 7.671 -20.898 1.00 59.91 107 ILE A CA 1
ATOM 846 C C . ILE A 1 107 ? -7.841 6.878 -19.631 1.00 59.91 107 ILE A C 1
ATOM 848 O O . ILE A 1 107 ? -7.310 7.443 -18.669 1.00 59.91 107 ILE A O 1
ATOM 852 N N . TYR A 1 108 ? -8.099 5.568 -19.609 1.00 61.25 108 TYR A N 1
ATOM 853 C CA . TYR A 1 108 ? -7.756 4.732 -18.463 1.00 61.25 108 TYR A CA 1
ATOM 854 C C . TYR A 1 108 ? -6.246 4.572 -18.292 1.00 61.25 108 TYR A C 1
ATOM 856 O O . TYR A 1 108 ? -5.769 4.700 -17.170 1.00 61.25 108 TYR A O 1
ATOM 864 N N . SER A 1 109 ? -5.469 4.349 -19.355 1.00 59.22 109 SER A N 1
ATOM 865 C CA . SER A 1 109 ? -4.006 4.239 -19.248 1.00 59.22 109 SER A CA 1
ATOM 866 C C . SER A 1 109 ? -3.381 5.538 -18.731 1.00 59.22 109 SER A C 1
ATOM 868 O O . SER A 1 109 ? -2.592 5.505 -17.787 1.00 59.22 109 SER A O 1
ATOM 870 N N . ARG A 1 110 ? -3.827 6.696 -19.239 1.00 62.69 110 ARG A N 1
ATOM 871 C CA . ARG A 1 110 ? -3.338 8.017 -18.806 1.00 62.69 110 ARG A CA 1
ATOM 872 C C . ARG A 1 110 ? -3.806 8.426 -17.413 1.00 62.69 110 ARG A C 1
ATOM 874 O O . ARG A 1 110 ? -3.132 9.223 -16.762 1.00 62.69 110 ARG A O 1
ATOM 881 N N . SER A 1 111 ? -4.943 7.915 -16.939 1.00 67.56 111 SER A N 1
ATOM 882 C CA . SER A 1 111 ? -5.463 8.236 -15.602 1.00 67.56 111 SER A CA 1
ATOM 883 C C . SER A 1 111 ? -4.876 7.363 -14.491 1.00 67.56 111 SER A C 1
ATOM 885 O O . SER A 1 111 ? -4.822 7.829 -13.353 1.00 67.56 111 SER A O 1
ATOM 887 N N . ARG A 1 112 ? -4.352 6.160 -14.789 1.00 72.94 112 ARG A N 1
ATOM 888 C CA . ARG A 1 112 ? -3.728 5.265 -13.784 1.00 72.94 112 ARG A CA 1
ATOM 889 C C . ARG A 1 112 ? -2.680 5.960 -12.901 1.00 72.94 112 ARG A C 1
ATOM 891 O O . ARG A 1 112 ? -2.794 5.852 -11.680 1.00 72.94 112 ARG A O 1
ATOM 898 N N . PRO A 1 113 ? -1.700 6.711 -13.440 1.00 72.00 113 PRO A N 1
ATOM 899 C CA . PRO A 1 113 ? -0.715 7.413 -12.616 1.00 72.00 113 PRO A CA 1
ATOM 900 C C . PRO A 1 113 ? -1.358 8.493 -11.737 1.00 72.00 113 PRO A C 1
ATOM 902 O O . PRO A 1 113 ? -0.952 8.688 -10.593 1.00 72.00 113 PRO A O 1
ATOM 905 N N . GLY A 1 114 ? -2.385 9.178 -12.256 1.00 72.25 114 GLY A N 1
ATOM 906 C CA . GLY A 1 114 ? -3.153 10.177 -11.514 1.00 72.25 114 GLY A CA 1
ATOM 907 C C . GLY A 1 114 ? -3.911 9.567 -10.334 1.00 72.25 114 GLY A C 1
ATOM 908 O O . GLY A 1 114 ? -3.869 10.119 -9.238 1.00 72.25 114 GLY A O 1
ATOM 909 N N . VAL A 1 115 ? -4.526 8.398 -10.531 1.00 75.50 115 VAL A N 1
ATOM 910 C CA . VAL A 1 115 ? -5.209 7.640 -9.471 1.00 75.50 115 VAL A CA 1
ATOM 911 C C . VAL A 1 115 ? -4.218 7.170 -8.406 1.00 75.50 115 VAL A C 1
ATOM 913 O O . VAL A 1 115 ? -4.464 7.384 -7.223 1.00 75.50 115 VAL A O 1
ATOM 916 N N . LEU A 1 116 ? -3.074 6.599 -8.799 1.00 75.25 116 LEU A N 1
ATOM 917 C CA . LEU A 1 116 ? -2.038 6.174 -7.847 1.00 75.25 116 LEU A CA 1
ATOM 918 C C . LEU A 1 116 ? -1.488 7.354 -7.037 1.00 75.25 116 LEU A C 1
ATOM 920 O O . LEU A 1 116 ? -1.296 7.245 -5.827 1.00 75.25 116 LEU A O 1
ATOM 924 N N . ARG A 1 117 ? -1.283 8.508 -7.683 1.00 76.12 117 ARG A N 1
ATOM 925 C CA . ARG A 1 117 ? -0.866 9.738 -7.001 1.00 76.12 117 ARG A CA 1
ATOM 926 C C . ARG A 1 117 ? -1.936 10.247 -6.039 1.00 76.12 117 ARG A C 1
ATOM 928 O O . ARG A 1 117 ? -1.594 10.684 -4.942 1.00 76.12 117 ARG A O 1
ATOM 935 N N . ALA A 1 118 ? -3.207 10.215 -6.436 1.00 76.50 118 ALA A N 1
ATOM 936 C CA . ALA A 1 118 ? -4.318 10.614 -5.579 1.00 76.50 118 ALA A CA 1
ATOM 937 C C . ALA A 1 118 ? -4.431 9.699 -4.353 1.00 76.50 118 ALA A C 1
ATOM 939 O O . ALA A 1 118 ? -4.553 10.207 -3.243 1.00 76.50 118 ALA A O 1
ATOM 940 N N . LEU A 1 119 ? -4.292 8.382 -4.536 1.00 77.88 119 LEU A N 1
ATOM 941 C CA . LEU A 1 119 ? -4.273 7.410 -3.442 1.00 77.88 119 LEU A CA 1
ATOM 942 C C . LEU A 1 119 ? -3.108 7.681 -2.482 1.00 77.88 119 LEU A C 1
ATOM 944 O O . LEU A 1 119 ? -3.320 7.800 -1.282 1.00 77.88 119 LEU A O 1
ATOM 948 N N . GLY A 1 120 ? -1.897 7.882 -3.010 1.00 76.69 120 GLY A N 1
ATOM 949 C CA . GLY A 1 120 ? -0.742 8.243 -2.184 1.00 76.69 120 GLY A CA 1
ATOM 950 C C . GLY A 1 120 ? -0.915 9.579 -1.452 1.00 76.69 120 GLY A C 1
ATOM 951 O O . GLY A 1 120 ? -0.462 9.722 -0.323 1.00 76.69 120 GLY A O 1
ATOM 952 N N . SER A 1 121 ? -1.605 10.548 -2.061 1.00 75.88 121 SER A N 1
ATOM 953 C CA . SER A 1 121 ? -1.908 11.836 -1.418 1.00 75.88 121 SER A CA 1
ATOM 954 C C . SER A 1 121 ? -2.966 11.697 -0.321 1.00 75.88 121 SER A C 1
ATOM 956 O O . SER A 1 121 ? -2.888 12.399 0.682 1.00 75.88 121 SER A O 1
ATOM 958 N N . ALA A 1 122 ? -3.940 10.800 -0.502 1.00 75.62 122 ALA A N 1
ATOM 959 C CA . ALA A 1 122 ? -4.942 10.485 0.510 1.00 75.62 122 ALA A CA 1
ATOM 960 C C . ALA A 1 122 ? -4.306 9.777 1.717 1.00 75.62 122 ALA A C 1
ATOM 962 O O . ALA A 1 122 ? -4.575 10.168 2.847 1.00 75.62 122 ALA A O 1
ATOM 963 N N . GLU A 1 123 ? -3.403 8.821 1.478 1.00 76.62 123 GLU A N 1
ATOM 964 C CA . GLU A 1 123 ? -2.642 8.137 2.535 1.00 76.62 123 GLU A CA 1
ATOM 965 C C . GLU A 1 123 ? -1.659 9.060 3.264 1.00 76.62 123 GLU A C 1
ATOM 967 O O . GLU A 1 123 ? -1.428 8.894 4.459 1.00 76.62 123 GLU A O 1
ATOM 972 N N . ALA A 1 124 ? -1.099 10.059 2.573 1.00 72.50 124 ALA A N 1
ATOM 973 C CA . ALA A 1 124 ? -0.268 11.094 3.191 1.00 72.50 124 ALA A CA 1
ATOM 974 C C . ALA A 1 124 ? -1.075 12.074 4.070 1.00 72.50 124 ALA A C 1
ATOM 976 O O . ALA A 1 124 ? -0.487 12.901 4.767 1.00 72.50 124 ALA A O 1
ATOM 977 N N . GLY A 1 125 ? -2.411 12.010 4.037 1.00 71.25 125 GLY A N 1
ATOM 978 C CA . GLY A 1 125 ? -3.276 12.746 4.949 1.00 71.25 125 GLY A CA 1
ATOM 979 C C . GLY A 1 125 ? -3.245 12.125 6.347 1.00 71.25 125 GLY A C 1
ATOM 980 O O . GLY A 1 125 ? -3.826 11.070 6.574 1.00 71.25 125 GLY A O 1
ATOM 981 N N . GLU A 1 126 ? -2.616 12.810 7.304 1.00 57.72 126 GLU A N 1
ATOM 982 C CA . GLU A 1 126 ? -2.337 12.323 8.671 1.00 57.72 126 GLU A CA 1
ATOM 983 C C . GLU A 1 126 ? -3.544 11.798 9.466 1.00 57.72 126 GLU A C 1
ATOM 985 O O . GLU A 1 126 ? -3.370 11.052 10.424 1.00 57.72 126 GLU A O 1
ATOM 990 N N . LEU A 1 127 ? -4.775 12.190 9.129 1.00 58.81 127 LEU A N 1
ATOM 991 C CA . LEU A 1 127 ? -5.910 11.980 10.029 1.00 58.81 127 LEU A CA 1
ATOM 992 C C . LEU A 1 127 ? -6.409 10.531 10.115 1.00 58.81 127 LEU A C 1
ATOM 994 O O . LEU A 1 127 ? -7.103 10.250 11.082 1.00 58.81 127 LEU A O 1
ATOM 998 N N . ASN A 1 128 ? -6.076 9.642 9.167 1.00 61.50 128 ASN A N 1
ATOM 999 C CA . ASN A 1 128 ? -6.413 8.205 9.192 1.00 61.50 128 ASN A CA 1
ATOM 1000 C C . ASN A 1 128 ? -5.544 7.406 8.192 1.00 61.50 128 ASN A C 1
ATOM 1002 O O . ASN A 1 128 ? -6.081 6.692 7.344 1.00 61.50 128 ASN A O 1
ATOM 1006 N N . SER A 1 129 ? -4.219 7.566 8.230 1.00 69.62 129 SER A N 1
ATOM 1007 C CA . SER A 1 129 ? -3.341 6.832 7.309 1.00 69.62 129 SER A CA 1
ATOM 1008 C C . SER A 1 129 ? -3.383 5.330 7.603 1.00 69.62 129 SER A C 1
ATOM 1010 O O . SER A 1 129 ? -3.168 4.912 8.743 1.00 69.62 129 SER A O 1
ATOM 1012 N N . MET A 1 130 ? -3.631 4.501 6.587 1.00 71.25 130 MET A N 1
ATOM 1013 C CA . MET A 1 130 ? -3.505 3.047 6.734 1.00 71.25 130 MET A CA 1
ATOM 1014 C C . MET A 1 130 ? -2.038 2.609 6.745 1.00 71.25 130 MET A C 1
ATOM 1016 O O . MET A 1 130 ? -1.748 1.491 7.168 1.00 71.25 130 MET A O 1
ATOM 1020 N N . MET A 1 131 ? -1.107 3.485 6.350 1.00 71.44 131 MET A N 1
ATOM 1021 C CA . MET A 1 131 ? 0.330 3.197 6.378 1.00 71.44 131 MET A CA 1
ATOM 1022 C C . MET A 1 131 ? 0.858 2.896 7.783 1.00 71.44 131 MET A C 1
ATOM 1024 O O . MET A 1 131 ? 1.756 2.070 7.908 1.00 71.44 131 MET A O 1
ATOM 1028 N N . ASP A 1 132 ? 0.273 3.471 8.839 1.00 75.19 132 ASP A N 1
ATOM 1029 C CA . ASP A 1 132 ? 0.676 3.185 10.226 1.00 75.19 132 ASP A CA 1
ATOM 1030 C C . ASP A 1 132 ? 0.379 1.733 10.644 1.00 75.19 132 ASP A C 1
ATOM 1032 O O . ASP A 1 132 ? 0.998 1.200 11.566 1.00 75.19 132 ASP A O 1
ATOM 1036 N N . ALA A 1 133 ? -0.562 1.073 9.960 1.00 79.31 133 ALA A N 1
ATOM 1037 C CA . ALA A 1 133 ? -0.895 -0.332 10.176 1.00 79.31 133 ALA A CA 1
ATOM 1038 C C . ALA A 1 133 ? -0.011 -1.297 9.360 1.00 79.31 133 ALA A C 1
ATOM 1040 O O . ALA A 1 133 ? -0.140 -2.517 9.504 1.00 79.31 133 ALA A O 1
ATOM 1041 N N . VAL A 1 134 ? 0.876 -0.773 8.506 1.00 85.50 134 VAL A N 1
ATOM 1042 C CA . VAL A 1 134 ? 1.769 -1.557 7.649 1.00 85.50 134 VAL A CA 1
ATOM 1043 C C . VAL A 1 134 ? 3.207 -1.434 8.153 1.00 85.50 134 VAL A C 1
ATOM 1045 O O . VAL A 1 134 ? 3.797 -0.359 8.167 1.00 85.50 134 VAL A O 1
ATOM 1048 N N . ASP A 1 135 ? 3.815 -2.561 8.512 1.00 90.44 135 ASP A N 1
ATOM 1049 C CA . ASP A 1 135 ? 5.254 -2.642 8.770 1.00 90.44 135 ASP A CA 1
ATOM 1050 C C . ASP A 1 135 ? 5.987 -2.753 7.428 1.00 90.44 135 ASP A C 1
ATOM 1052 O O . ASP A 1 135 ? 5.874 -3.767 6.732 1.00 90.44 135 ASP A O 1
ATOM 1056 N N . ILE A 1 136 ? 6.699 -1.688 7.051 1.00 89.50 136 ILE A N 1
ATOM 1057 C CA . ILE A 1 136 ? 7.472 -1.596 5.810 1.00 89.50 136 ILE A CA 1
ATOM 1058 C C . ILE A 1 136 ? 8.958 -1.521 6.152 1.00 89.50 136 ILE A C 1
ATOM 1060 O O . ILE A 1 136 ? 9.431 -0.560 6.758 1.00 89.50 136 ILE A O 1
ATOM 1064 N N . GLN A 1 137 ? 9.722 -2.498 5.676 1.00 91.19 137 GLN A N 1
ATOM 1065 C CA . GLN A 1 137 ? 11.172 -2.542 5.819 1.00 91.19 137 GLN A CA 1
ATOM 1066 C C . GLN A 1 137 ? 11.815 -2.408 4.444 1.00 91.19 137 GLN A C 1
ATOM 1068 O O . GLN A 1 137 ? 11.585 -3.213 3.547 1.00 91.19 137 GLN A O 1
ATOM 1073 N N . THR A 1 138 ? 12.625 -1.367 4.263 1.00 87.62 138 THR A N 1
ATOM 1074 C CA . THR A 1 138 ? 13.380 -1.165 3.021 1.00 87.62 138 THR A CA 1
ATOM 1075 C C . THR A 1 138 ? 14.814 -1.629 3.215 1.00 87.62 138 THR A C 1
ATOM 1077 O O . THR A 1 138 ? 15.482 -1.212 4.160 1.00 87.62 138 THR A O 1
ATOM 1080 N N . SER A 1 139 ? 15.307 -2.455 2.298 1.00 87.38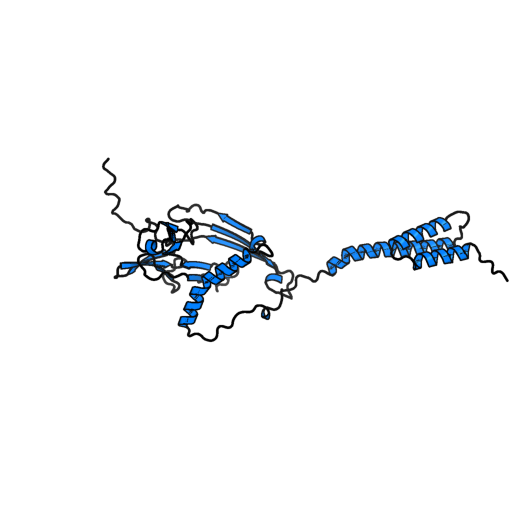 139 SER A N 1
ATOM 1081 C CA . SER A 1 139 ? 16.683 -2.938 2.290 1.00 87.38 139 SER A CA 1
ATOM 1082 C C . SER A 1 139 ? 17.328 -2.779 0.911 1.00 87.38 139 SER A C 1
ATOM 1084 O O . SER A 1 139 ? 16.664 -2.729 -0.131 1.00 87.38 139 SER A O 1
ATOM 1086 N N . LEU A 1 140 ? 18.655 -2.654 0.912 1.00 84.19 140 LEU A N 1
ATOM 1087 C CA . LEU A 1 140 ? 19.474 -2.693 -0.295 1.00 84.19 140 LEU A CA 1
ATOM 1088 C C . LEU A 1 140 ? 19.960 -4.136 -0.475 1.00 84.19 140 LEU A C 1
ATOM 1090 O O . LEU A 1 140 ? 20.721 -4.619 0.368 1.00 84.19 140 LEU A O 1
ATOM 1094 N N . PRO A 1 141 ? 19.515 -4.847 -1.522 1.00 82.12 141 PRO A N 1
ATOM 1095 C CA . PRO A 1 141 ? 19.953 -6.213 -1.753 1.00 82.12 141 PRO A CA 1
ATOM 1096 C C . PRO A 1 141 ? 21.436 -6.244 -2.186 1.00 82.12 141 PRO A C 1
ATOM 1098 O O . PRO A 1 141 ? 21.972 -5.240 -2.665 1.00 82.12 141 PRO A O 1
ATOM 1101 N N . PRO A 1 142 ? 22.132 -7.380 -2.000 1.00 77.62 142 PRO A N 1
ATOM 1102 C CA . PRO A 1 142 ? 23.588 -7.478 -2.169 1.00 77.62 142 PRO A CA 1
ATOM 1103 C C . PRO A 1 142 ? 24.083 -7.253 -3.608 1.00 77.62 142 PRO A C 1
ATOM 1105 O O . PRO A 1 142 ? 25.267 -7.010 -3.818 1.00 77.62 142 PRO A O 1
ATOM 1108 N N . ASP A 1 143 ? 23.196 -7.328 -4.596 1.00 78.81 143 ASP A N 1
ATOM 1109 C CA . ASP A 1 143 ? 23.447 -7.062 -6.015 1.00 78.81 143 ASP A CA 1
ATOM 1110 C C . ASP A 1 143 ? 23.238 -5.590 -6.412 1.00 78.81 143 ASP A C 1
ATOM 1112 O O . ASP A 1 143 ? 23.322 -5.240 -7.590 1.00 78.81 143 ASP A O 1
ATOM 1116 N N . HIS A 1 144 ? 22.979 -4.707 -5.446 1.00 77.44 144 HIS A N 1
ATOM 1117 C CA . HIS A 1 144 ? 22.843 -3.280 -5.695 1.00 77.44 144 HIS A CA 1
ATOM 1118 C C . HIS A 1 144 ? 24.119 -2.694 -6.321 1.00 77.44 144 HIS A C 1
ATOM 1120 O O . HIS A 1 144 ? 25.207 -2.744 -5.742 1.00 77.44 144 HIS A O 1
ATOM 1126 N N . THR A 1 145 ? 23.978 -2.064 -7.490 1.00 75.25 145 THR A N 1
ATOM 1127 C CA . THR A 1 145 ? 25.059 -1.300 -8.121 1.00 75.25 145 THR A CA 1
ATOM 1128 C C . THR A 1 145 ? 24.579 0.106 -8.489 1.00 75.25 145 THR A C 1
ATOM 1130 O O . THR A 1 145 ? 23.420 0.270 -8.862 1.00 75.25 145 THR A O 1
ATOM 1133 N N . PRO A 1 146 ? 25.456 1.132 -8.515 1.00 70.31 146 PRO A N 1
ATOM 1134 C CA . PRO A 1 146 ? 25.076 2.480 -8.971 1.00 70.31 146 PRO A CA 1
ATOM 1135 C C . PRO A 1 146 ? 24.523 2.507 -10.407 1.00 70.31 146 PRO A C 1
ATOM 1137 O O . PRO A 1 146 ? 23.813 3.421 -10.816 1.00 70.31 146 PRO A O 1
ATOM 1140 N N . LYS A 1 147 ? 24.878 1.487 -11.195 1.00 68.88 147 LYS A N 1
ATOM 1141 C CA . LYS A 1 147 ? 24.435 1.284 -12.573 1.00 68.88 147 LYS A CA 1
ATOM 1142 C C . LYS A 1 147 ? 23.041 0.648 -12.657 1.00 68.88 147 LYS A C 1
ATOM 1144 O O . LYS A 1 147 ? 22.328 0.938 -13.618 1.00 68.88 147 LYS A O 1
ATOM 1149 N N . GLN A 1 148 ? 22.670 -0.196 -11.699 1.00 73.69 148 GLN A N 1
ATOM 1150 C CA . GLN A 1 148 ? 21.376 -0.874 -11.591 1.00 73.69 148 GLN A CA 1
ATOM 1151 C C . GLN A 1 148 ? 20.934 -0.818 -10.122 1.00 73.69 148 GLN A C 1
ATOM 1153 O O . GLN A 1 148 ? 21.278 -1.711 -9.339 1.00 73.69 148 GLN A O 1
ATOM 1158 N N . PRO A 1 149 ? 20.235 0.257 -9.708 1.00 76.25 149 PRO A N 1
ATOM 1159 C CA . PRO A 1 149 ? 19.853 0.422 -8.317 1.00 76.25 149 PRO A CA 1
ATOM 1160 C C . PRO A 1 149 ? 18.751 -0.579 -7.968 1.00 76.25 149 PRO A C 1
ATOM 1162 O O . PRO A 1 149 ? 17.580 -0.393 -8.295 1.00 76.25 149 PRO A O 1
ATOM 1165 N N . HIS A 1 150 ? 19.117 -1.675 -7.315 1.00 82.19 150 HIS A N 1
ATOM 1166 C CA . HIS A 1 150 ? 18.139 -2.592 -6.746 1.00 82.19 150 HIS A CA 1
ATOM 1167 C C . HIS A 1 150 ? 17.644 -2.052 -5.404 1.00 82.19 150 HIS A C 1
ATOM 1169 O O . HIS A 1 150 ? 18.434 -1.544 -4.603 1.00 82.19 150 HIS A O 1
ATOM 1175 N N . LYS A 1 151 ? 16.337 -2.178 -5.166 1.00 85.69 151 LYS A N 1
ATOM 1176 C CA . LYS A 1 151 ? 15.672 -1.868 -3.900 1.00 85.69 151 LYS A CA 1
ATOM 1177 C C . LYS A 1 151 ? 14.775 -3.046 -3.546 1.00 85.69 151 LYS A C 1
ATOM 1179 O O . LYS A 1 151 ? 14.127 -3.605 -4.434 1.00 85.69 151 LYS A O 1
ATOM 1184 N N . GLN A 1 152 ? 14.768 -3.429 -2.276 1.00 89.75 152 GLN A N 1
ATOM 1185 C CA . GLN A 1 152 ? 13.864 -4.437 -1.742 1.00 89.75 152 GLN A CA 1
ATOM 1186 C C . GLN A 1 152 ? 13.001 -3.810 -0.649 1.00 89.75 152 GLN A C 1
ATOM 1188 O O . GLN A 1 152 ? 13.484 -3.023 0.164 1.00 89.75 152 GLN A O 1
ATOM 1193 N N . ILE A 1 153 ? 11.713 -4.127 -0.674 1.00 90.19 153 ILE A N 1
ATOM 1194 C CA . ILE A 1 153 ? 10.714 -3.655 0.276 1.00 90.19 153 ILE A CA 1
ATOM 1195 C C . ILE A 1 153 ? 9.996 -4.885 0.809 1.00 90.19 153 ILE A C 1
ATOM 1197 O O . ILE A 1 153 ? 9.261 -5.537 0.072 1.00 90.19 153 ILE A O 1
ATOM 1201 N N . ASP A 1 154 ? 10.208 -5.195 2.077 1.00 93.44 154 ASP A N 1
ATOM 1202 C CA . ASP A 1 154 ? 9.471 -6.227 2.790 1.00 93.44 154 ASP A CA 1
ATOM 1203 C C . ASP A 1 154 ? 8.296 -5.557 3.505 1.00 93.44 154 ASP A C 1
ATOM 1205 O O . ASP A 1 154 ? 8.468 -4.528 4.159 1.00 93.44 154 ASP A O 1
ATOM 1209 N N . TYR A 1 155 ? 7.095 -6.106 3.353 1.00 91.94 155 TYR A N 1
ATOM 1210 C CA . TYR A 1 155 ? 5.883 -5.528 3.924 1.00 91.94 155 TYR A CA 1
ATOM 1211 C C . TYR A 1 155 ? 5.107 -6.565 4.727 1.00 91.94 155 TYR A C 1
ATOM 1213 O O . TYR A 1 155 ? 5.033 -7.745 4.361 1.00 91.94 155 TYR A O 1
ATOM 1221 N N . ARG A 1 156 ? 4.514 -6.121 5.834 1.00 94.06 156 ARG A N 1
ATOM 1222 C CA . ARG A 1 156 ? 3.635 -6.927 6.681 1.00 94.06 156 ARG A CA 1
ATOM 1223 C C . ARG A 1 156 ? 2.464 -6.091 7.155 1.00 94.06 156 ARG A C 1
ATOM 1225 O O . ARG A 1 156 ? 2.652 -4.982 7.637 1.00 94.06 156 ARG A O 1
ATOM 1232 N N . TYR A 1 157 ? 1.265 -6.634 7.038 1.00 91.25 157 TYR A N 1
ATOM 1233 C CA . TYR A 1 157 ? 0.060 -5.988 7.537 1.00 91.25 157 TYR A CA 1
ATOM 1234 C C . TYR A 1 157 ? -1.000 -7.027 7.880 1.00 91.25 157 TYR A C 1
ATOM 1236 O O . TYR A 1 157 ? -0.954 -8.176 7.429 1.00 91.25 157 TYR A O 1
ATOM 1244 N N . GLU A 1 158 ? -1.956 -6.625 8.706 1.00 91.00 158 GLU A N 1
ATOM 1245 C CA . GLU A 1 158 ? -3.087 -7.456 9.093 1.00 91.00 158 GLU A CA 1
ATOM 1246 C C . GLU A 1 158 ? -4.366 -6.820 8.556 1.00 91.00 158 GLU A C 1
ATOM 1248 O O . GLU A 1 158 ? -4.628 -5.647 8.801 1.00 91.00 158 GLU A O 1
ATOM 1253 N N . ILE A 1 159 ? -5.146 -7.597 7.806 1.00 87.31 159 ILE A N 1
ATOM 1254 C CA . ILE A 1 159 ? -6.474 -7.198 7.346 1.00 87.31 159 ILE A CA 1
ATOM 1255 C C . ILE A 1 159 ? -7.500 -7.827 8.279 1.00 87.31 159 ILE A C 1
ATOM 1257 O O . ILE A 1 159 ? -7.573 -9.053 8.404 1.00 87.31 159 ILE A O 1
ATOM 1261 N N . ASN A 1 160 ? -8.310 -6.996 8.919 1.00 86.06 160 ASN A N 1
ATOM 1262 C CA . ASN A 1 160 ? -9.365 -7.431 9.818 1.00 86.06 160 ASN A CA 1
ATOM 1263 C C . ASN A 1 160 ? -10.692 -7.613 9.072 1.00 86.06 160 ASN A C 1
ATOM 1265 O O . ASN A 1 160 ? -10.911 -7.106 7.973 1.00 86.06 160 ASN A O 1
ATOM 1269 N N . ALA A 1 161 ? -11.637 -8.301 9.709 1.00 79.88 161 ALA A N 1
ATOM 1270 C CA . ALA A 1 161 ? -12.988 -8.501 9.187 1.00 79.88 161 ALA A CA 1
ATOM 1271 C C . ALA A 1 161 ? -13.700 -7.193 8.794 1.00 79.88 161 ALA A C 1
ATOM 1273 O O . ALA A 1 161 ? -14.457 -7.171 7.826 1.00 79.88 161 ALA A O 1
ATOM 1274 N N . GLN A 1 162 ? -13.431 -6.107 9.524 1.00 73.88 162 GLN A N 1
ATOM 1275 C CA . GLN A 1 162 ? -13.960 -4.771 9.238 1.00 73.88 162 GLN A CA 1
ATOM 1276 C C . GLN A 1 162 ? -13.466 -4.218 7.893 1.00 73.88 162 GLN A C 1
ATOM 1278 O O . GLN A 1 162 ? -14.250 -3.611 7.168 1.00 73.88 162 GLN A O 1
ATOM 1283 N N . ASP A 1 163 ? -12.211 -4.496 7.532 1.00 76.38 163 ASP A N 1
ATOM 1284 C CA . ASP A 1 163 ? -11.587 -4.023 6.294 1.00 76.38 163 ASP A CA 1
ATOM 1285 C C . ASP A 1 163 ? -12.138 -4.802 5.088 1.00 76.38 163 ASP A C 1
ATOM 1287 O O . ASP A 1 163 ? -12.284 -4.264 3.995 1.00 76.38 163 ASP A O 1
ATOM 1291 N N . PHE A 1 164 ? -12.546 -6.057 5.309 1.00 73.75 164 PHE A N 1
ATOM 1292 C CA . PHE A 1 164 ? -13.306 -6.853 4.341 1.00 73.75 164 PHE A CA 1
ATOM 1293 C C . PHE A 1 164 ? -14.815 -6.576 4.343 1.00 73.75 164 PHE A C 1
ATOM 1295 O O . PHE A 1 164 ? -15.549 -7.213 3.586 1.00 73.75 164 PHE A O 1
ATOM 1302 N N . ALA A 1 165 ? -15.302 -5.688 5.213 1.00 71.25 165 ALA A N 1
ATOM 1303 C CA . ALA A 1 165 ? -16.727 -5.459 5.434 1.00 71.25 165 ALA A CA 1
ATOM 1304 C C . ALA A 1 165 ? -17.531 -6.744 5.771 1.00 71.25 165 ALA A C 1
ATOM 1306 O O . ALA A 1 165 ? -18.716 -6.864 5.446 1.00 71.25 165 ALA A O 1
ATOM 1307 N N . LEU A 1 166 ? -16.906 -7.723 6.439 1.00 67.50 166 LEU A N 1
ATOM 1308 C CA . LEU A 1 166 ? -17.535 -8.998 6.794 1.00 67.50 166 LEU A CA 1
ATOM 1309 C C . LEU A 1 166 ? -18.407 -8.862 8.045 1.00 67.50 166 LEU A C 1
ATOM 1311 O O . LEU A 1 166 ? -17.923 -8.554 9.129 1.00 67.50 166 LEU A O 1
ATOM 1315 N N . GLN A 1 167 ? -19.695 -9.187 7.914 1.00 68.94 167 GLN A N 1
ATOM 1316 C CA . GLN A 1 167 ? -20.656 -9.112 9.024 1.00 68.94 167 GLN A CA 1
ATOM 1317 C C . GLN A 1 167 ? -20.629 -10.353 9.933 1.00 68.94 167 GLN A C 1
ATOM 1319 O O . GLN A 1 167 ? -20.773 -10.243 11.146 1.00 68.94 167 GLN A O 1
ATOM 1324 N N . ASN A 1 168 ? -20.419 -11.541 9.356 1.00 69.19 168 ASN A N 1
ATOM 1325 C CA . ASN A 1 168 ? -20.589 -12.823 10.059 1.00 69.19 168 ASN A CA 1
ATOM 1326 C C . ASN A 1 168 ? -19.282 -13.424 10.605 1.00 69.19 168 ASN A C 1
ATOM 1328 O O . ASN A 1 168 ? -19.303 -14.490 11.215 1.00 69.19 168 ASN A O 1
ATOM 1332 N N . PHE A 1 169 ? -18.146 -12.750 10.404 1.00 73.75 169 PHE A N 1
ATOM 1333 C CA . PHE A 1 169 ? -16.818 -13.249 10.775 1.00 73.75 169 PHE A CA 1
ATOM 1334 C C . PHE A 1 169 ? -15.973 -12.162 11.442 1.00 73.75 169 PHE A C 1
ATOM 1336 O O . PHE A 1 169 ? -14.839 -11.938 11.044 1.00 73.75 169 PHE A O 1
ATOM 1343 N N . ALA A 1 170 ? -16.515 -11.497 12.467 1.00 72.38 170 ALA A N 1
ATOM 1344 C CA . ALA A 1 170 ? -15.883 -10.346 13.126 1.00 72.38 170 ALA A CA 1
ATOM 1345 C C . ALA A 1 170 ? -14.459 -10.606 13.668 1.00 72.38 170 ALA A C 1
ATOM 1347 O O . ALA A 1 170 ? -13.678 -9.671 13.804 1.00 72.38 170 ALA A O 1
ATOM 1348 N N . ASN A 1 171 ? -14.108 -11.868 13.939 1.00 80.50 171 ASN A N 1
ATOM 1349 C CA . ASN A 1 171 ? -12.785 -12.267 14.434 1.00 80.50 171 ASN A CA 1
ATOM 1350 C C . ASN A 1 171 ? -11.821 -12.723 13.322 1.00 80.50 171 ASN A C 1
ATOM 1352 O O . ASN A 1 171 ? -10.747 -13.240 13.629 1.00 80.50 171 ASN A O 1
ATOM 1356 N N . LEU A 1 172 ? -12.201 -12.616 12.044 1.00 83.69 172 LEU A N 1
ATOM 1357 C CA . LEU A 1 172 ? -11.310 -12.976 10.946 1.00 83.69 172 LEU A CA 1
ATOM 1358 C C . LEU A 1 172 ? -10.170 -11.957 10.858 1.00 83.69 172 LEU A C 1
ATOM 1360 O O . LEU A 1 172 ? -10.413 -10.761 10.704 1.00 83.69 172 LEU A O 1
ATOM 1364 N N . VAL A 1 173 ? -8.940 -12.462 10.916 1.00 88.81 173 VAL A N 1
ATOM 1365 C CA . VAL A 1 173 ? -7.715 -11.687 10.705 1.00 88.81 173 VAL A CA 1
ATOM 1366 C C . VAL A 1 173 ? -6.897 -12.391 9.633 1.00 88.81 173 VAL A C 1
ATOM 1368 O O . VAL A 1 173 ? -6.499 -13.546 9.804 1.00 88.81 173 VAL A O 1
ATOM 1371 N N . MET A 1 174 ? -6.648 -11.704 8.523 1.00 88.12 174 MET A N 1
ATOM 1372 C CA . MET A 1 174 ? -5.767 -12.172 7.462 1.00 88.12 174 MET A CA 1
ATOM 1373 C C . MET A 1 174 ? -4.418 -11.478 7.595 1.00 88.12 174 MET A C 1
ATOM 1375 O O . MET A 1 174 ? -4.303 -10.272 7.394 1.00 88.12 174 MET A O 1
ATOM 1379 N N . LYS A 1 175 ? -3.385 -12.251 7.925 1.00 92.00 175 LYS A N 1
ATOM 1380 C CA . LYS A 1 175 ? -2.015 -11.744 8.010 1.00 92.00 175 LYS A CA 1
ATOM 1381 C C . LYS A 1 175 ? -1.368 -11.841 6.642 1.00 92.00 175 LYS A C 1
ATOM 1383 O O . LYS A 1 175 ? -1.250 -12.939 6.099 1.00 92.00 175 LYS A O 1
ATOM 1388 N N . VAL A 1 176 ? -0.950 -10.705 6.105 1.00 90.25 176 VAL A N 1
ATOM 1389 C CA . VAL A 1 176 ? -0.252 -10.630 4.828 1.00 90.25 176 VAL A CA 1
ATOM 1390 C C . VAL A 1 176 ? 1.201 -10.289 5.093 1.00 90.25 176 VAL A C 1
ATOM 1392 O O . VAL A 1 176 ? 1.520 -9.335 5.798 1.00 90.25 176 VAL A O 1
ATOM 1395 N N . SER A 1 177 ? 2.090 -11.075 4.505 1.00 93.62 177 SER A N 1
ATOM 1396 C CA . SER A 1 177 ? 3.506 -10.764 4.419 1.00 93.62 177 SER A CA 1
ATOM 1397 C C . SER A 1 177 ? 3.972 -10.978 2.989 1.00 93.62 177 SER A C 1
ATOM 1399 O O . SER A 1 177 ? 3.494 -11.872 2.289 1.00 93.62 177 SER A O 1
ATOM 1401 N N . GLY A 1 178 ? 4.896 -10.143 2.544 1.00 92.19 178 GLY A N 1
ATOM 1402 C CA . GLY A 1 178 ? 5.470 -10.267 1.218 1.00 92.19 178 GLY A CA 1
ATOM 1403 C C . GLY A 1 178 ? 6.712 -9.416 1.065 1.00 92.19 178 GLY A C 1
ATOM 1404 O O . GLY A 1 178 ? 7.129 -8.712 1.987 1.00 92.19 178 GLY A O 1
ATOM 1405 N N . SER A 1 179 ? 7.309 -9.512 -0.114 1.00 91.62 179 SER A N 1
ATOM 1406 C CA . SER A 1 179 ? 8.455 -8.707 -0.490 1.00 91.62 179 SER A CA 1
ATOM 1407 C C . SER A 1 179 ? 8.348 -8.286 -1.948 1.00 91.62 179 SER A C 1
ATOM 1409 O O . SER A 1 179 ? 7.896 -9.037 -2.812 1.00 91.62 179 SER A O 1
ATOM 1411 N N . CYS A 1 180 ? 8.767 -7.058 -2.212 1.00 89.88 180 CYS A N 1
ATOM 1412 C CA . CYS A 1 180 ? 8.887 -6.483 -3.538 1.00 89.88 180 CYS A CA 1
ATOM 1413 C C . CYS A 1 180 ? 10.360 -6.201 -3.796 1.00 89.88 180 CYS A C 1
ATOM 1415 O O . CYS A 1 180 ? 11.038 -5.618 -2.951 1.00 89.88 180 CYS A O 1
ATOM 1417 N N . ARG A 1 181 ? 10.860 -6.569 -4.973 1.00 88.94 181 ARG A N 1
ATOM 1418 C CA . ARG A 1 181 ? 12.234 -6.277 -5.382 1.00 88.94 181 ARG A CA 1
ATOM 1419 C C . ARG A 1 181 ? 12.263 -5.780 -6.815 1.00 88.94 181 ARG A C 1
ATOM 1421 O O . ARG A 1 181 ? 11.551 -6.300 -7.668 1.00 88.94 181 ARG A O 1
ATOM 1428 N N . THR A 1 182 ? 13.113 -4.795 -7.076 1.00 86.81 182 THR A N 1
ATOM 1429 C CA . THR A 1 182 ? 13.380 -4.336 -8.441 1.00 86.81 182 THR A CA 1
ATOM 1430 C C . THR A 1 182 ? 14.157 -5.397 -9.219 1.00 86.81 182 THR A C 1
ATOM 1432 O O . THR A 1 182 ? 15.221 -5.832 -8.766 1.00 86.81 182 THR A O 1
ATOM 1435 N N . ASP A 1 183 ? 13.664 -5.763 -10.402 1.00 84.25 183 ASP A N 1
ATOM 1436 C CA . ASP A 1 183 ? 14.309 -6.711 -11.312 1.00 84.25 183 ASP A CA 1
ATOM 1437 C C . ASP A 1 183 ? 14.572 -6.060 -12.682 1.00 84.25 183 ASP A C 1
ATOM 1439 O O . ASP A 1 183 ? 13.657 -5.597 -13.363 1.00 84.25 183 ASP A O 1
ATOM 1443 N N . TYR A 1 184 ? 15.846 -6.016 -13.079 1.00 80.94 184 TYR A N 1
ATOM 1444 C CA . TYR A 1 184 ? 16.293 -5.468 -14.364 1.00 80.94 184 TYR A CA 1
ATOM 1445 C C . TYR A 1 184 ? 16.456 -6.542 -15.451 1.00 80.94 184 TYR A C 1
ATOM 1447 O O . TYR A 1 184 ? 16.657 -6.201 -16.616 1.00 80.94 184 TYR A O 1
ATOM 1455 N N . SER A 1 185 ? 16.367 -7.832 -15.103 1.00 82.56 185 SER A N 1
ATOM 1456 C CA . SER A 1 185 ? 16.570 -8.954 -16.034 1.00 82.56 185 SER A CA 1
ATOM 1457 C C . SER A 1 185 ? 15.461 -9.084 -17.084 1.00 82.56 185 SER A C 1
ATOM 1459 O O . SER A 1 185 ? 15.663 -9.691 -18.136 1.00 82.56 185 SER A O 1
ATOM 1461 N N . TRP A 1 186 ? 14.303 -8.470 -16.836 1.00 85.50 186 TRP A N 1
ATOM 1462 C CA . TRP A 1 186 ? 13.139 -8.508 -17.725 1.00 85.50 186 TRP A CA 1
ATOM 1463 C C . TRP A 1 186 ? 13.282 -7.594 -18.945 1.00 85.50 186 TRP A C 1
ATOM 1465 O O . TRP A 1 186 ? 12.578 -7.781 -19.940 1.00 85.50 186 TRP A O 1
ATOM 1475 N N . ALA A 1 187 ? 14.180 -6.606 -18.895 1.00 83.12 187 ALA A N 1
ATOM 1476 C CA . ALA A 1 187 ? 14.328 -5.604 -19.942 1.00 83.12 187 ALA A CA 1
ATOM 1477 C C . ALA A 1 187 ? 15.207 -6.110 -21.098 1.00 83.12 187 ALA A C 1
ATOM 1479 O O . ALA A 1 187 ? 16.385 -6.423 -20.933 1.00 83.12 187 ALA A O 1
ATOM 1480 N N . THR A 1 188 ? 14.652 -6.136 -22.310 1.00 84.69 188 THR A N 1
ATOM 1481 C CA . THR A 1 188 ? 15.390 -6.397 -23.553 1.00 84.69 188 THR A CA 1
ATOM 1482 C C . THR A 1 188 ? 15.333 -5.174 -24.458 1.00 84.69 188 THR A C 1
ATOM 1484 O O . THR A 1 188 ? 14.267 -4.811 -24.961 1.00 84.69 188 THR A O 1
ATOM 1487 N N . ARG A 1 189 ? 16.493 -4.576 -24.729 1.00 82.75 189 ARG A N 1
ATOM 1488 C CA . ARG A 1 189 ? 16.613 -3.456 -25.664 1.00 82.75 189 ARG A CA 1
ATOM 1489 C C . ARG A 1 189 ? 16.432 -3.916 -27.109 1.00 82.75 189 ARG A C 1
ATOM 1491 O O . ARG A 1 189 ? 17.080 -4.863 -27.555 1.00 82.75 189 ARG A O 1
ATOM 1498 N N . ARG A 1 190 ? 15.586 -3.215 -27.858 1.00 80.56 190 ARG A N 1
ATOM 1499 C CA . ARG A 1 190 ? 15.346 -3.411 -29.291 1.00 80.56 190 ARG A CA 1
ATOM 1500 C C . ARG A 1 190 ? 15.596 -2.110 -30.048 1.00 80.56 190 ARG A C 1
ATOM 1502 O O . ARG A 1 190 ? 15.454 -1.018 -29.502 1.00 80.56 190 ARG A O 1
ATOM 1509 N N . LYS A 1 191 ? 16.002 -2.243 -31.312 1.00 80.00 191 LYS A N 1
ATOM 1510 C CA . LYS A 1 191 ? 16.207 -1.121 -32.233 1.00 80.00 191 LYS A CA 1
ATOM 1511 C C . LYS A 1 191 ? 15.335 -1.319 -33.467 1.00 80.00 191 LYS A C 1
ATOM 1513 O O . LYS A 1 191 ? 15.349 -2.403 -34.050 1.00 80.00 191 LYS A O 1
ATOM 1518 N N . SER A 1 192 ? 14.595 -0.289 -33.863 1.00 74.88 192 SER A N 1
ATOM 1519 C CA . SER A 1 192 ? 13.892 -0.255 -35.146 1.00 74.88 192 SER A CA 1
ATOM 1520 C C . SER A 1 192 ? 14.885 -0.079 -36.295 1.00 74.88 192 SER A C 1
ATOM 1522 O O . SER A 1 192 ? 15.911 0.585 -36.120 1.00 74.88 192 SER A O 1
ATOM 1524 N N . PRO A 1 193 ? 14.556 -0.589 -37.496 1.00 71.75 193 PRO A N 1
ATOM 1525 C CA . PRO A 1 193 ? 15.266 -0.246 -38.727 1.00 71.75 193 PRO A CA 1
ATOM 1526 C C . PRO A 1 193 ? 15.394 1.269 -38.973 1.00 71.75 193 PRO A C 1
ATOM 1528 O O . 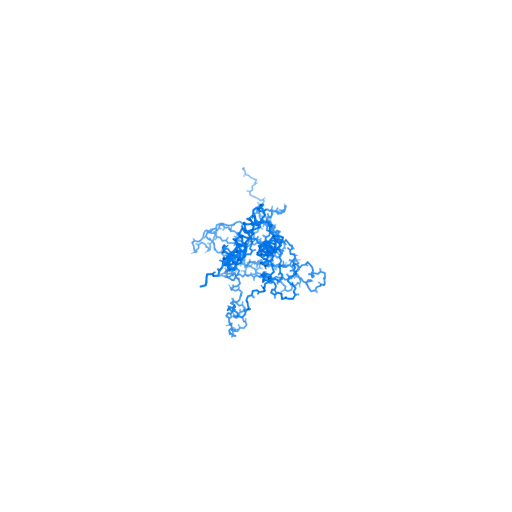PRO A 1 193 ? 16.360 1.701 -39.590 1.00 71.75 193 PRO A O 1
ATOM 1531 N N . ALA A 1 194 ? 14.454 2.076 -38.468 1.00 73.00 194 ALA A N 1
ATOM 1532 C CA . ALA A 1 194 ? 14.456 3.538 -38.567 1.00 73.00 194 ALA A CA 1
ATOM 1533 C C . ALA A 1 194 ? 15.313 4.241 -37.489 1.00 73.00 194 ALA A C 1
ATOM 1535 O O . ALA A 1 194 ? 15.339 5.465 -37.433 1.00 73.00 194 ALA A O 1
ATOM 1536 N N . GLY A 1 195 ? 16.009 3.488 -36.629 1.00 73.94 195 GLY A N 1
ATOM 1537 C CA . GLY A 1 195 ? 16.939 4.026 -35.630 1.00 73.94 195 GLY A CA 1
ATOM 1538 C C . GLY A 1 195 ? 16.351 4.280 -34.239 1.00 73.94 195 GLY A C 1
ATOM 1539 O O . GLY A 1 195 ? 17.116 4.533 -33.314 1.00 73.94 195 GLY A O 1
ATOM 1540 N N . TYR A 1 196 ? 15.033 4.154 -34.054 1.00 74.12 196 TYR A N 1
ATOM 1541 C CA . TYR A 1 196 ? 14.397 4.279 -32.736 1.00 74.12 196 TYR A CA 1
ATOM 1542 C C . TYR A 1 196 ? 14.778 3.126 -31.807 1.00 74.12 196 TYR A C 1
ATOM 1544 O O . TYR A 1 196 ? 14.859 1.975 -32.248 1.00 74.12 196 TYR A O 1
ATOM 1552 N N . THR A 1 197 ? 14.971 3.416 -30.521 1.00 78.75 197 THR A N 1
ATOM 1553 C CA . THR A 1 197 ? 15.292 2.411 -29.502 1.00 78.75 197 THR A CA 1
ATOM 1554 C C . THR A 1 197 ? 14.178 2.319 -28.460 1.00 78.75 197 THR A C 1
ATOM 1556 O O . THR A 1 197 ? 13.627 3.331 -28.023 1.00 78.75 197 THR A O 1
ATOM 1559 N N . TRP A 1 198 ? 13.817 1.091 -28.084 1.00 82.00 198 TRP A N 1
ATOM 1560 C CA . TRP A 1 198 ? 12.864 0.826 -27.006 1.00 82.00 198 TRP A CA 1
ATOM 1561 C C . TRP A 1 198 ? 13.309 -0.363 -26.166 1.00 82.00 198 TRP A C 1
ATOM 1563 O O . TRP A 1 198 ? 13.902 -1.326 -26.662 1.00 82.00 198 TRP A O 1
ATOM 1573 N N . ASP A 1 199 ? 12.961 -0.325 -24.889 1.00 84.44 199 ASP A N 1
ATOM 1574 C CA . ASP A 1 199 ? 13.139 -1.426 -23.963 1.00 84.44 199 ASP A CA 1
ATOM 1575 C C . ASP A 1 199 ? 11.820 -2.194 -23.884 1.00 84.44 199 ASP A C 1
ATOM 1577 O O . ASP A 1 199 ? 10.769 -1.635 -23.578 1.00 84.44 199 ASP A O 1
ATOM 1581 N N . THR A 1 200 ? 11.859 -3.484 -24.212 1.00 85.94 200 THR A N 1
ATOM 1582 C CA . THR A 1 200 ? 10.709 -4.380 -24.064 1.00 85.94 200 THR A CA 1
ATOM 1583 C C . THR A 1 200 ? 10.886 -5.217 -22.811 1.00 85.94 200 THR A C 1
ATOM 1585 O O . THR A 1 200 ? 11.876 -5.938 -22.697 1.00 85.94 200 THR A O 1
ATOM 1588 N N . TYR A 1 201 ? 9.930 -5.122 -21.896 1.00 86.56 201 TYR A N 1
ATOM 1589 C CA . TYR A 1 201 ? 9.904 -5.843 -20.634 1.00 86.56 201 TYR A CA 1
ATOM 1590 C C . TYR A 1 201 ? 9.105 -7.133 -20.794 1.00 86.56 201 TYR A C 1
ATOM 1592 O O . TYR A 1 201 ? 7.968 -7.098 -21.267 1.00 86.56 201 TYR A O 1
ATOM 1600 N N . TYR A 1 202 ? 9.717 -8.248 -20.400 1.00 88.44 202 TYR A N 1
ATOM 1601 C CA . TYR A 1 202 ? 9.102 -9.573 -20.342 1.00 88.44 202 TYR A CA 1
ATOM 1602 C C . TYR A 1 202 ? 9.052 -10.008 -18.876 1.00 88.44 202 TYR A C 1
ATOM 1604 O O . TYR A 1 202 ? 10.090 -10.425 -18.348 1.00 88.44 202 TYR A O 1
ATOM 1612 N N . PRO A 1 203 ? 7.902 -9.860 -18.193 1.00 85.69 203 PRO A N 1
ATOM 1613 C CA . PRO A 1 203 ? 7.789 -10.243 -16.793 1.00 85.69 203 PRO A CA 1
ATOM 1614 C C . PRO A 1 203 ? 8.153 -11.723 -16.632 1.00 85.69 203 PRO A C 1
ATOM 1616 O O . PRO A 1 203 ? 7.881 -12.543 -17.509 1.00 85.69 203 PRO A O 1
ATOM 1619 N N . TRP A 1 204 ? 8.829 -12.048 -15.529 1.00 84.94 204 TRP A N 1
ATOM 1620 C CA . TRP A 1 204 ? 9.272 -13.414 -15.207 1.00 84.94 204 TRP A CA 1
ATOM 1621 C C . TRP A 1 204 ? 10.247 -14.042 -16.218 1.00 84.94 204 TRP A C 1
ATOM 1623 O O . TRP A 1 204 ? 10.521 -15.236 -16.158 1.00 84.94 204 TRP A O 1
ATOM 1633 N N . GLY A 1 205 ? 10.808 -13.248 -17.138 1.00 75.75 205 GLY A N 1
ATOM 1634 C CA . GLY A 1 205 ? 11.730 -13.733 -18.169 1.00 75.75 205 GLY A CA 1
ATOM 1635 C C . GLY A 1 205 ? 11.061 -14.553 -19.280 1.00 75.75 205 GLY A C 1
ATOM 1636 O O . GLY A 1 205 ? 11.754 -15.088 -20.148 1.00 75.75 205 GLY A O 1
ATOM 1637 N N . GLU A 1 206 ? 9.729 -14.630 -19.299 1.00 79.38 206 GLU A N 1
ATOM 1638 C CA . GLU A 1 206 ? 8.976 -15.440 -20.253 1.00 79.38 206 GLU A CA 1
ATOM 1639 C C . GLU A 1 206 ? 8.729 -14.674 -21.556 1.00 79.38 206 GLU A C 1
ATOM 1641 O O . GLU A 1 206 ? 7.716 -14.002 -21.739 1.00 79.38 206 GLU A O 1
ATOM 1646 N N . LYS A 1 207 ? 9.665 -14.792 -22.504 1.00 76.19 207 LYS A N 1
ATOM 1647 C CA . LYS A 1 207 ? 9.567 -14.134 -23.823 1.00 76.19 207 LYS A CA 1
ATOM 1648 C C . LYS A 1 207 ? 8.462 -14.687 -24.725 1.00 76.19 207 LYS A C 1
ATOM 1650 O O . LYS A 1 207 ? 8.121 -14.044 -25.714 1.00 76.19 207 LYS A O 1
ATOM 1655 N N . GLU A 1 208 ? 7.957 -15.876 -24.413 1.00 68.19 208 GLU A N 1
ATOM 1656 C CA . GLU A 1 208 ? 6.941 -16.580 -25.203 1.00 68.19 208 GLU A CA 1
ATOM 1657 C C . GLU A 1 208 ? 5.510 -16.228 -24.785 1.00 68.19 208 GLU A C 1
ATOM 1659 O O . GLU A 1 208 ? 4.561 -16.551 -25.498 1.00 68.19 208 GLU A O 1
ATOM 1664 N N . THR A 1 209 ? 5.334 -15.529 -23.660 1.00 66.38 209 THR A N 1
ATOM 1665 C CA . THR A 1 209 ? 4.019 -15.016 -23.284 1.00 66.38 209 THR A CA 1
ATOM 1666 C C . THR A 1 209 ? 3.735 -13.717 -24.037 1.00 66.38 209 THR A C 1
ATOM 1668 O O . THR A 1 209 ? 4.595 -12.848 -24.177 1.00 66.38 209 THR A O 1
ATOM 1671 N N . ASN A 1 210 ? 2.488 -13.526 -24.478 1.00 68.31 210 ASN A N 1
ATOM 1672 C CA . ASN A 1 210 ? 2.019 -12.260 -25.066 1.00 68.31 210 ASN A CA 1
ATOM 1673 C C . ASN A 1 210 ? 1.928 -11.112 -24.029 1.00 68.31 210 ASN A C 1
ATOM 1675 O O . ASN A 1 210 ? 1.213 -10.137 -24.238 1.00 68.31 210 ASN A O 1
ATOM 1679 N N . GLN A 1 211 ? 2.626 -11.220 -22.894 1.00 75.38 211 GLN A N 1
ATOM 1680 C CA . GLN A 1 211 ? 2.579 -10.294 -21.765 1.00 75.38 211 GLN A CA 1
ATOM 1681 C C . GLN A 1 211 ? 3.763 -9.315 -21.768 1.00 75.38 211 GLN A C 1
ATOM 1683 O O . GLN A 1 211 ? 4.304 -8.976 -20.721 1.00 75.38 211 GLN A O 1
ATOM 1688 N N . SER A 1 212 ? 4.185 -8.836 -22.939 1.00 84.06 212 SER A N 1
ATOM 1689 C CA . SER A 1 212 ? 5.282 -7.868 -23.040 1.00 84.06 212 SER A CA 1
ATOM 1690 C C . SER A 1 212 ? 4.793 -6.422 -23.011 1.00 84.06 212 SER A C 1
ATOM 1692 O O . SER A 1 212 ? 3.730 -6.120 -23.553 1.00 84.06 212 SER A O 1
ATOM 1694 N N . PHE A 1 213 ? 5.609 -5.505 -22.493 1.00 84.50 213 PHE A N 1
ATOM 1695 C CA . PHE A 1 213 ? 5.353 -4.068 -22.613 1.00 84.50 213 PHE A CA 1
ATOM 1696 C C . PHE A 1 213 ? 6.604 -3.310 -23.039 1.00 84.50 213 PHE A C 1
ATOM 1698 O O . PHE A 1 213 ? 7.696 -3.569 -22.537 1.00 84.50 213 PHE A O 1
ATOM 1705 N N . SER A 1 214 ? 6.449 -2.375 -23.973 1.00 83.38 214 SER A N 1
ATOM 1706 C CA . SER A 1 214 ? 7.560 -1.598 -24.523 1.00 83.38 214 SER A CA 1
ATOM 1707 C C . SER A 1 214 ? 7.537 -0.154 -24.027 1.00 83.38 214 SER A C 1
ATOM 1709 O O . SER A 1 214 ? 6.491 0.498 -24.018 1.00 83.38 214 SER A O 1
ATOM 1711 N N . VAL A 1 215 ? 8.711 0.339 -23.640 1.00 80.00 215 VAL A N 1
ATOM 1712 C CA . VAL A 1 215 ? 8.963 1.724 -23.233 1.00 80.00 215 VAL A CA 1
ATOM 1713 C C . VAL A 1 215 ? 10.033 2.303 -24.148 1.00 80.00 215 VAL A C 1
ATOM 1715 O O . VAL A 1 215 ? 11.076 1.688 -24.362 1.00 80.00 215 VAL A O 1
ATOM 1718 N N . GLU A 1 216 ? 9.772 3.473 -24.712 1.00 78.69 216 GLU A N 1
ATOM 1719 C CA . GLU A 1 216 ? 10.701 4.159 -25.609 1.00 78.69 216 GLU A CA 1
ATOM 1720 C C . GLU A 1 216 ? 11.880 4.739 -24.821 1.00 78.69 216 GLU A C 1
ATOM 1722 O O . GLU A 1 216 ? 11.702 5.240 -23.710 1.00 78.69 216 GLU A O 1
ATOM 1727 N N . THR A 1 217 ? 13.094 4.638 -25.371 1.00 72.31 217 THR A N 1
ATOM 1728 C CA . THR A 1 217 ? 14.319 4.977 -24.627 1.00 72.31 217 THR A CA 1
ATOM 1729 C C . THR A 1 217 ? 15.135 6.115 -25.194 1.00 72.31 217 THR A C 1
ATOM 1731 O O . THR A 1 217 ? 15.881 6.732 -24.442 1.00 72.31 217 THR A O 1
ATOM 1734 N N . GLU A 1 218 ? 15.033 6.388 -26.494 1.00 68.94 218 GLU A N 1
ATOM 1735 C CA . GLU A 1 218 ? 15.764 7.479 -27.141 1.00 68.94 218 GLU A CA 1
ATOM 1736 C C . GLU A 1 218 ? 14.932 8.049 -28.299 1.00 68.94 218 GLU A C 1
ATOM 1738 O O . GLU A 1 218 ? 14.300 7.295 -29.042 1.00 68.94 218 GLU A O 1
ATOM 1743 N N . LEU A 1 219 ? 14.991 9.375 -28.490 1.00 57.75 219 LEU A N 1
ATOM 1744 C CA . LEU A 1 219 ? 14.550 10.069 -29.713 1.00 57.75 219 LEU A CA 1
ATOM 1745 C C . LEU A 1 219 ? 13.083 9.843 -30.133 1.00 57.75 219 LEU A C 1
ATOM 1747 O O . LEU A 1 219 ? 12.753 9.995 -31.311 1.00 57.75 219 LEU A O 1
ATOM 1751 N N . SER A 1 220 ? 12.189 9.532 -29.193 1.00 56.94 220 SER A N 1
ATOM 1752 C CA . SER A 1 220 ? 10.758 9.502 -29.493 1.00 56.94 220 SER A CA 1
ATOM 1753 C C . SER A 1 220 ? 10.105 10.873 -29.278 1.00 56.94 220 SER A C 1
ATOM 1755 O O . SER A 1 220 ? 10.335 11.499 -28.241 1.00 56.94 220 SER A O 1
ATOM 1757 N N . PRO A 1 221 ? 9.265 11.354 -30.215 1.00 52.81 221 PRO A N 1
ATOM 1758 C CA . PRO A 1 221 ? 8.462 12.559 -30.020 1.00 52.81 221 PRO A CA 1
ATOM 1759 C C . PRO A 1 221 ? 7.297 12.356 -29.034 1.00 52.81 221 PRO A C 1
ATOM 1761 O O . PRO A 1 221 ? 6.624 13.330 -28.699 1.00 52.81 221 PRO A O 1
ATOM 1764 N N . SER A 1 222 ? 7.040 11.126 -28.570 1.00 60.16 222 SER A N 1
ATOM 1765 C CA . SER A 1 222 ? 5.996 10.825 -27.589 1.00 60.16 222 SER A CA 1
ATOM 1766 C C . SER A 1 222 ? 6.584 10.403 -26.248 1.00 60.16 222 SER A C 1
ATOM 1768 O O . SER A 1 222 ? 7.165 9.333 -26.117 1.00 60.16 222 SER A O 1
ATOM 1770 N N . TYR A 1 223 ? 6.368 11.214 -25.215 1.00 65.25 223 TYR A N 1
ATOM 1771 C CA . TYR A 1 223 ? 6.484 10.755 -23.833 1.00 65.25 223 TYR A CA 1
ATOM 1772 C C . TYR A 1 223 ? 5.167 10.079 -23.437 1.00 65.25 223 TYR A C 1
ATOM 1774 O O . TYR A 1 223 ? 4.088 10.650 -23.609 1.00 65.25 223 TYR A O 1
ATOM 1782 N N . ARG A 1 224 ? 5.242 8.857 -22.903 1.00 70.69 224 ARG A N 1
ATOM 1783 C CA . ARG A 1 224 ? 4.074 8.129 -22.396 1.00 70.69 224 ARG A CA 1
ATOM 1784 C C . ARG A 1 224 ? 4.250 7.864 -20.910 1.00 70.69 224 ARG A C 1
ATOM 1786 O O . ARG A 1 224 ? 5.156 7.133 -20.528 1.00 70.69 224 ARG A O 1
ATOM 1793 N N . LEU A 1 225 ? 3.352 8.430 -20.108 1.00 73.44 225 LEU A N 1
ATOM 1794 C CA . L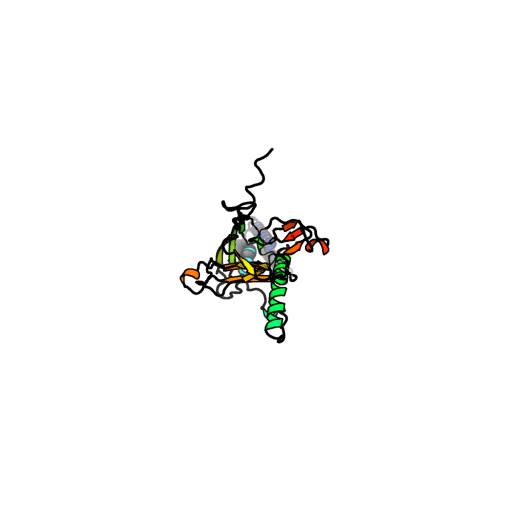EU A 1 225 ? 3.193 8.070 -18.706 1.00 73.44 225 LEU A CA 1
ATOM 1795 C C . LEU A 1 225 ? 2.144 6.960 -18.613 1.00 73.44 225 LEU A C 1
ATOM 1797 O O . LEU A 1 225 ? 0.985 7.183 -18.956 1.00 73.44 225 LEU A O 1
ATOM 1801 N N . ASP A 1 226 ? 2.553 5.776 -18.171 1.00 77.12 226 ASP A N 1
ATOM 1802 C CA . ASP A 1 226 ? 1.667 4.614 -18.046 1.00 77.12 226 ASP A CA 1
ATOM 1803 C C . ASP A 1 226 ? 2.053 3.770 -16.827 1.00 77.12 226 ASP A C 1
ATOM 1805 O O . ASP A 1 226 ? 3.164 3.865 -16.301 1.00 77.12 226 ASP A O 1
ATOM 1809 N N . PHE A 1 227 ? 1.127 2.933 -16.381 1.00 79.50 227 PHE A N 1
ATOM 1810 C CA . PHE A 1 227 ? 1.336 1.960 -15.322 1.00 79.50 227 PHE A CA 1
ATOM 1811 C C . PHE A 1 227 ? 0.727 0.627 -15.740 1.00 79.50 227 PHE A C 1
ATOM 1813 O O . PHE A 1 227 ? -0.462 0.536 -16.065 1.00 79.50 227 PHE A O 1
ATOM 1820 N N . VAL A 1 228 ? 1.549 -0.415 -15.721 1.00 80.44 228 VAL A N 1
ATOM 1821 C CA . VAL A 1 228 ? 1.180 -1.758 -16.167 1.00 80.44 228 VAL A CA 1
ATOM 1822 C C . VAL A 1 228 ? 1.380 -2.733 -15.029 1.00 80.44 228 VAL A C 1
ATOM 1824 O O . VAL A 1 228 ? 2.361 -2.642 -14.296 1.00 80.44 228 VAL A O 1
ATOM 1827 N N . THR A 1 229 ? 0.455 -3.675 -14.898 1.00 84.69 229 THR A N 1
ATOM 1828 C CA . THR A 1 229 ? 0.513 -4.759 -13.923 1.00 84.69 229 THR A CA 1
ATOM 1829 C C . THR A 1 229 ? 0.409 -6.101 -14.634 1.00 84.69 229 THR A C 1
ATOM 1831 O O . THR A 1 229 ? -0.275 -6.236 -15.648 1.00 84.69 229 THR A O 1
ATOM 1834 N N . TRP A 1 230 ? 1.082 -7.102 -14.079 1.00 85.69 230 TRP A N 1
ATOM 1835 C CA . TRP A 1 230 ? 1.035 -8.486 -14.523 1.00 85.69 230 TRP A CA 1
ATOM 1836 C C . TRP A 1 230 ? 0.836 -9.395 -13.325 1.00 85.69 230 TRP A C 1
ATOM 1838 O O . TRP A 1 230 ? 1.489 -9.251 -12.291 1.00 85.69 230 TRP A O 1
ATOM 1848 N N . LEU A 1 231 ? -0.051 -10.363 -13.486 1.00 85.19 231 LEU A N 1
ATOM 1849 C CA . LEU A 1 231 ? -0.187 -11.470 -12.553 1.00 85.19 231 LEU A CA 1
ATOM 1850 C C . LEU A 1 231 ? 0.764 -12.583 -12.992 1.00 85.19 231 LEU A C 1
ATOM 1852 O O . LEU A 1 231 ? 1.023 -12.740 -14.185 1.00 85.19 231 LEU A O 1
ATOM 1856 N N . HIS A 1 232 ? 1.308 -13.341 -12.042 1.00 86.06 232 HIS A N 1
ATOM 1857 C CA . HIS A 1 232 ? 2.116 -14.507 -12.389 1.00 86.06 232 HIS A CA 1
ATOM 1858 C C . HIS A 1 232 ? 1.283 -15.504 -13.227 1.00 86.06 232 HIS A C 1
ATOM 1860 O O . HIS A 1 232 ? 0.124 -15.734 -12.875 1.00 86.06 232 HIS A O 1
ATOM 1866 N N . PRO A 1 233 ? 1.828 -16.116 -14.299 1.00 83.12 233 PRO A N 1
ATOM 1867 C CA . PRO A 1 233 ? 1.080 -17.028 -15.179 1.00 83.12 233 PRO A CA 1
ATOM 1868 C C . PRO A 1 233 ? 0.377 -18.170 -14.435 1.00 83.12 233 PRO A C 1
ATOM 1870 O O . PRO A 1 233 ? -0.697 -18.622 -14.817 1.00 83.12 233 PRO A O 1
ATOM 1873 N N . ASP A 1 234 ? 0.971 -18.592 -13.323 1.00 84.75 234 ASP A N 1
ATOM 1874 C CA . ASP A 1 234 ? 0.474 -19.683 -12.488 1.00 84.75 234 ASP A CA 1
ATOM 1875 C C . ASP A 1 234 ? -0.549 -19.265 -11.421 1.00 84.75 234 ASP A C 1
ATOM 1877 O O . ASP A 1 234 ? -0.870 -20.078 -10.557 1.00 84.75 234 ASP A O 1
ATOM 1881 N N . ILE A 1 235 ? -1.062 -18.030 -11.440 1.00 81.75 235 ILE A N 1
ATOM 1882 C CA . ILE A 1 235 ? -1.901 -17.494 -10.353 1.00 81.75 235 ILE A CA 1
ATOM 1883 C C . ILE A 1 235 ? -3.161 -18.325 -10.059 1.00 81.75 235 ILE A C 1
ATOM 1885 O O . ILE A 1 235 ? -3.589 -18.393 -8.907 1.00 81.75 235 ILE A O 1
ATOM 1889 N N . ASP A 1 236 ? -3.708 -18.998 -11.073 1.00 81.75 236 ASP A N 1
ATOM 1890 C CA . ASP A 1 236 ? -4.895 -19.853 -10.949 1.00 81.75 236 ASP A CA 1
ATOM 1891 C C . ASP A 1 236 ? -4.577 -21.255 -10.400 1.00 81.75 236 ASP A C 1
ATOM 1893 O O . ASP A 1 236 ? -5.479 -22.047 -10.113 1.00 81.75 236 ASP A O 1
ATOM 1897 N N . LYS A 1 237 ? -3.293 -21.603 -10.244 1.00 85.81 237 LYS A N 1
ATOM 1898 C CA . LYS A 1 237 ? -2.900 -22.893 -9.677 1.00 85.81 237 LYS A CA 1
ATOM 1899 C C . LYS A 1 237 ? -3.142 -22.881 -8.161 1.00 85.81 237 LYS A C 1
ATOM 1901 O O . LYS A 1 237 ? -2.741 -21.931 -7.486 1.00 85.81 237 LYS A O 1
ATOM 1906 N N . PRO A 1 238 ? -3.663 -23.975 -7.568 1.00 81.12 238 PRO A N 1
ATOM 1907 C CA . PRO A 1 238 ? -3.916 -24.055 -6.124 1.00 81.12 238 PRO A CA 1
ATOM 1908 C C . PRO A 1 238 ? -2.699 -23.735 -5.243 1.00 81.12 238 PRO A C 1
ATOM 1910 O O . PRO A 1 238 ? -2.850 -23.242 -4.128 1.00 81.12 238 PRO A O 1
ATOM 1913 N N . GLN A 1 239 ? -1.484 -23.984 -5.745 1.00 77.38 239 GLN A N 1
ATOM 1914 C CA . GLN A 1 239 ? -0.228 -23.679 -5.052 1.00 77.38 239 GLN A CA 1
ATOM 1915 C C . GLN A 1 239 ? -0.000 -22.169 -4.848 1.00 77.38 239 GLN A C 1
ATOM 1917 O O . GLN A 1 239 ? 0.696 -21.787 -3.911 1.00 77.38 239 GLN A O 1
ATOM 1922 N N . GLN A 1 240 ? -0.604 -21.314 -5.680 1.00 76.81 240 GLN A N 1
ATOM 1923 C CA . GLN A 1 240 ? -0.485 -19.853 -5.617 1.00 76.81 240 GLN A CA 1
ATOM 1924 C C . GLN A 1 240 ? -1.595 -19.197 -4.778 1.00 76.81 240 GLN A C 1
ATOM 1926 O O . GLN A 1 240 ? -1.586 -17.988 -4.569 1.00 76.81 240 GLN A O 1
ATOM 1931 N N . HIS A 1 241 ? -2.548 -19.960 -4.228 1.00 77.38 241 HIS A N 1
ATOM 1932 C CA . HIS A 1 241 ? -3.603 -19.380 -3.386 1.00 77.38 241 HIS A CA 1
ATOM 1933 C C . HIS A 1 241 ? -3.061 -18.751 -2.093 1.00 77.38 241 HIS A C 1
ATOM 1935 O O . HIS A 1 241 ? -3.636 -17.776 -1.618 1.00 77.38 241 HIS A O 1
ATOM 1941 N N . GLY A 1 242 ? -1.963 -19.288 -1.548 1.00 78.25 242 GLY A N 1
ATOM 1942 C CA . GLY A 1 242 ? -1.298 -18.753 -0.353 1.00 78.25 242 GLY A CA 1
ATOM 1943 C C . GLY A 1 242 ? -0.096 -17.848 -0.640 1.00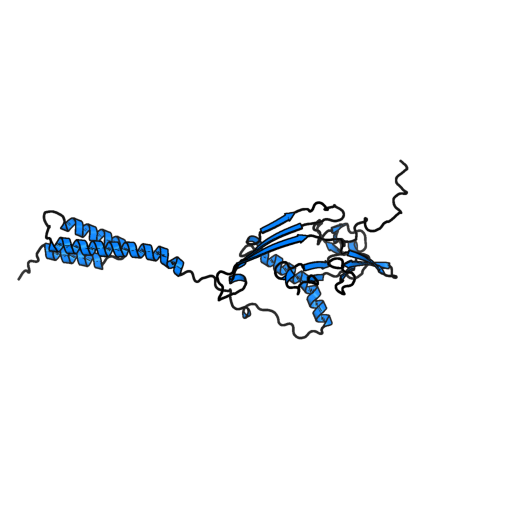 78.25 242 GLY A C 1
ATOM 1944 O O . GLY A 1 242 ? 0.260 -17.034 0.203 1.00 78.25 242 GLY A O 1
ATOM 1945 N N . ASN A 1 243 ? 0.524 -17.970 -1.815 1.00 85.25 243 ASN A N 1
ATOM 1946 C CA . ASN A 1 243 ? 1.657 -17.148 -2.228 1.00 85.25 243 ASN A CA 1
ATOM 1947 C C . ASN A 1 243 ? 1.392 -16.652 -3.645 1.00 85.25 243 ASN A C 1
ATOM 1949 O O . ASN A 1 243 ? 1.487 -17.431 -4.588 1.00 85.25 243 ASN A O 1
ATOM 1953 N N . ARG A 1 244 ? 1.010 -15.379 -3.766 1.00 86.88 244 ARG A N 1
ATOM 1954 C CA . ARG A 1 244 ? 0.700 -14.747 -5.047 1.00 86.88 244 ARG A CA 1
ATOM 1955 C C . ARG A 1 244 ? 1.832 -13.824 -5.437 1.00 86.88 244 ARG A C 1
ATOM 1957 O O . ARG A 1 244 ? 2.156 -12.894 -4.703 1.00 86.88 244 ARG A O 1
ATOM 1964 N N . SER A 1 245 ? 2.383 -14.050 -6.620 1.00 87.56 245 SER A N 1
ATOM 1965 C CA . SER A 1 245 ? 3.348 -13.140 -7.225 1.00 87.56 245 SER A CA 1
ATOM 1966 C C . SER A 1 245 ? 2.673 -12.265 -8.277 1.00 87.56 245 SER A C 1
ATOM 1968 O O . SER A 1 245 ? 1.841 -12.716 -9.068 1.00 87.56 245 SER A O 1
ATOM 1970 N N . PHE A 1 246 ? 3.035 -10.991 -8.279 1.00 89.00 246 PHE A N 1
ATOM 1971 C CA . PHE A 1 246 ? 2.625 -10.025 -9.286 1.00 89.00 246 PHE A CA 1
ATOM 1972 C C . PHE A 1 246 ? 3.813 -9.121 -9.602 1.00 89.00 246 PHE A C 1
ATOM 1974 O O . PHE A 1 246 ? 4.719 -8.948 -8.788 1.00 89.00 246 PHE A O 1
ATOM 1981 N N . ALA A 1 247 ? 3.813 -8.576 -10.807 1.00 88.12 247 ALA A N 1
ATOM 1982 C CA . ALA A 1 247 ? 4.798 -7.622 -11.277 1.00 88.12 247 ALA A CA 1
ATOM 1983 C C . ALA A 1 247 ? 4.075 -6.360 -11.728 1.00 88.12 247 ALA A C 1
ATOM 1985 O O . ALA A 1 247 ? 2.905 -6.390 -12.110 1.00 88.12 247 ALA A O 1
ATOM 1986 N N . PHE A 1 248 ? 4.775 -5.239 -11.705 1.00 87.00 248 PHE A N 1
ATOM 1987 C CA . PHE A 1 248 ? 4.259 -4.002 -12.256 1.00 87.00 248 PHE A CA 1
ATOM 1988 C C . PHE A 1 248 ? 5.412 -3.131 -12.748 1.00 87.00 248 PHE A C 1
ATOM 1990 O O . PHE A 1 248 ? 6.554 -3.276 -12.312 1.00 87.00 248 PHE A O 1
ATOM 1997 N N . LEU A 1 249 ? 5.106 -2.242 -13.684 1.00 85.19 249 LEU A N 1
ATOM 1998 C CA . LEU A 1 249 ? 6.054 -1.334 -14.311 1.00 85.19 249 LEU A CA 1
ATOM 1999 C C . LEU A 1 249 ? 5.402 0.037 -14.456 1.00 85.19 249 LEU A C 1
ATOM 2001 O O . LEU A 1 249 ? 4.296 0.155 -14.985 1.00 85.19 249 LEU A O 1
ATOM 2005 N N . ALA A 1 250 ? 6.122 1.071 -14.035 1.00 82.94 250 ALA A N 1
ATOM 2006 C CA . ALA A 1 250 ? 5.789 2.450 -14.348 1.00 82.94 250 ALA A CA 1
ATOM 2007 C C . ALA A 1 250 ? 6.583 2.884 -15.588 1.00 82.94 250 ALA A C 1
ATOM 2009 O O . ALA A 1 250 ? 7.814 2.864 -15.592 1.00 82.94 250 ALA A O 1
ATOM 2010 N N . ALA A 1 251 ? 5.882 3.267 -16.651 1.00 82.62 251 ALA A N 1
ATOM 2011 C CA . ALA A 1 251 ? 6.486 3.856 -17.835 1.00 82.62 251 ALA A CA 1
ATOM 2012 C C . ALA A 1 251 ? 6.713 5.344 -17.565 1.00 82.62 251 ALA A C 1
ATOM 2014 O O . ALA A 1 251 ? 5.813 6.160 -17.735 1.00 82.62 251 ALA A O 1
ATOM 2015 N N . THR A 1 252 ? 7.899 5.678 -17.066 1.00 79.88 252 THR A N 1
ATOM 2016 C CA . THR A 1 252 ? 8.273 7.050 -16.688 1.00 79.88 252 THR A CA 1
ATOM 2017 C C . THR A 1 252 ? 9.471 7.572 -17.474 1.00 79.88 252 THR A C 1
ATOM 2019 O O . THR A 1 252 ? 9.855 8.724 -17.296 1.00 79.88 252 THR A O 1
ATOM 2022 N N . ALA A 1 253 ? 10.060 6.751 -18.350 1.00 79.81 253 ALA A N 1
ATOM 2023 C CA . ALA A 1 253 ? 11.235 7.117 -19.131 1.00 79.81 253 ALA A CA 1
ATOM 2024 C C . ALA A 1 253 ? 10.981 8.366 -19.989 1.00 79.81 253 ALA A C 1
ATOM 2026 O O . ALA A 1 253 ? 9.881 8.569 -20.502 1.00 79.81 253 ALA A O 1
ATOM 2027 N N . LEU A 1 254 ? 12.022 9.186 -20.149 1.00 78.56 254 LEU A N 1
ATOM 2028 C CA . LEU A 1 254 ? 12.018 10.423 -20.940 1.00 78.56 254 LEU A CA 1
ATOM 2029 C C . LEU A 1 254 ? 11.092 11.534 -20.410 1.00 78.56 254 LEU A C 1
ATOM 2031 O O . LEU A 1 254 ? 11.008 12.602 -21.015 1.00 78.56 254 LEU A O 1
ATOM 2035 N N . ILE A 1 255 ? 10.437 11.339 -19.260 1.00 80.06 255 ILE A N 1
ATOM 2036 C CA . ILE A 1 255 ? 9.657 12.399 -18.618 1.00 80.06 255 ILE A CA 1
ATOM 2037 C C . ILE A 1 255 ? 10.624 13.413 -17.989 1.00 80.06 255 ILE A C 1
ATOM 2039 O O . ILE A 1 255 ? 11.496 13.023 -17.202 1.00 80.06 255 ILE A O 1
ATOM 2043 N N . PRO A 1 256 ? 10.499 14.711 -18.311 1.00 79.00 256 PRO A N 1
ATOM 2044 C CA . PRO A 1 256 ? 11.372 15.727 -17.751 1.00 79.00 256 PRO A CA 1
ATOM 2045 C C . PRO A 1 256 ? 10.991 16.030 -16.292 1.00 79.00 256 PRO A C 1
ATOM 2047 O O . PRO A 1 256 ? 9.817 16.052 -15.923 1.00 79.00 256 PRO A O 1
ATOM 2050 N N . SER A 1 257 ? 11.998 16.279 -15.457 1.00 77.88 257 SER A N 1
ATOM 2051 C CA . SER A 1 257 ? 11.867 16.521 -14.017 1.00 77.88 257 SER A CA 1
ATOM 2052 C C . SER A 1 257 ? 12.628 17.779 -13.596 1.00 77.88 257 SER A C 1
ATOM 2054 O O . SER A 1 257 ? 13.692 18.103 -14.127 1.00 77.88 257 SER A O 1
ATOM 2056 N N . GLN A 1 258 ? 12.098 18.484 -12.595 1.00 81.69 258 GLN A N 1
ATOM 2057 C CA . GLN A 1 258 ? 12.798 19.598 -11.946 1.00 81.69 258 GLN A CA 1
ATOM 2058 C C . GLN A 1 258 ? 13.839 19.093 -10.943 1.00 81.69 258 GLN A C 1
ATOM 2060 O O . GLN A 1 258 ? 14.953 19.609 -10.888 1.00 81.69 258 GLN A O 1
ATOM 2065 N N . SER A 1 259 ? 13.493 18.067 -10.165 1.00 83.44 259 SER A N 1
ATOM 2066 C CA . SER A 1 259 ? 14.338 17.514 -9.110 1.00 83.44 259 SER A CA 1
ATOM 2067 C C . SER A 1 259 ? 15.142 16.309 -9.592 1.00 83.44 259 SER A C 1
ATOM 2069 O O . SER A 1 259 ? 14.691 15.536 -10.443 1.00 83.44 259 SER A O 1
ATOM 2071 N N . TYR A 1 260 ? 16.332 16.155 -9.013 1.00 84.25 260 TYR A N 1
ATOM 2072 C CA . TYR A 1 260 ? 17.133 14.941 -9.125 1.00 84.25 260 TYR A CA 1
ATOM 2073 C C . TYR A 1 260 ? 16.571 13.856 -8.193 1.00 84.25 260 TYR A C 1
ATOM 2075 O O . TYR A 1 260 ? 16.189 14.154 -7.061 1.00 84.25 260 TYR A O 1
ATOM 2083 N N . SER A 1 261 ? 16.523 12.612 -8.666 1.00 81.75 261 SER A N 1
ATOM 2084 C CA . SER A 1 261 ? 16.066 11.442 -7.915 1.00 81.75 261 SER A CA 1
ATOM 2085 C C . SER A 1 261 ? 16.931 10.217 -8.211 1.00 81.75 261 SER A C 1
ATOM 2087 O O . SER A 1 261 ? 17.312 9.965 -9.357 1.00 81.75 261 SER A O 1
ATOM 2089 N N . GLU A 1 262 ? 17.192 9.433 -7.165 1.00 79.88 262 GLU A N 1
ATOM 2090 C CA . GLU A 1 262 ? 17.868 8.128 -7.222 1.00 79.88 262 GLU A CA 1
ATOM 2091 C C . GLU A 1 262 ? 16.893 6.959 -7.037 1.00 79.88 262 GLU A C 1
ATOM 2093 O O . GLU A 1 262 ? 17.309 5.801 -7.008 1.00 79.88 262 GLU A O 1
ATOM 2098 N N . ASP A 1 263 ? 15.592 7.244 -6.907 1.00 79.25 263 ASP A N 1
ATOM 2099 C CA . ASP A 1 263 ? 14.582 6.197 -6.785 1.00 79.25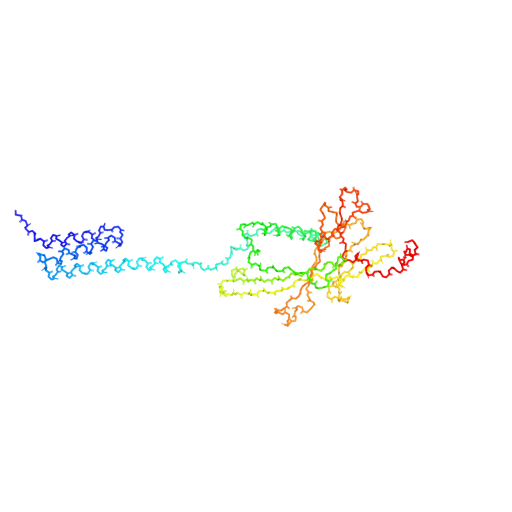 263 ASP A CA 1
ATOM 2100 C C . ASP A 1 263 ? 14.533 5.364 -8.079 1.00 79.25 263 ASP A C 1
ATOM 2102 O O . ASP A 1 263 ? 14.407 5.953 -9.152 1.00 79.25 263 ASP A O 1
ATOM 2106 N N . PRO A 1 264 ? 14.587 4.020 -8.019 1.00 76.81 264 PRO A N 1
ATOM 2107 C CA . PRO A 1 264 ? 14.553 3.169 -9.208 1.00 76.81 264 PRO A CA 1
ATOM 2108 C C . PRO A 1 264 ? 13.388 3.433 -10.177 1.00 76.81 264 PRO A C 1
ATOM 2110 O O . PRO A 1 264 ? 13.535 3.175 -11.368 1.00 76.81 264 PRO A O 1
ATOM 2113 N N . TRP A 1 265 ? 12.240 3.938 -9.709 1.00 77.75 265 TRP A N 1
ATOM 2114 C CA . TRP A 1 265 ? 11.093 4.256 -10.578 1.00 77.75 265 TRP A CA 1
ATOM 2115 C C . TRP A 1 265 ? 11.182 5.629 -11.248 1.00 77.75 265 TRP A C 1
ATOM 2117 O O . TRP A 1 265 ? 10.518 5.874 -12.257 1.00 77.75 265 TRP A O 1
ATOM 2127 N N . TYR A 1 266 ? 11.976 6.535 -10.681 1.00 79.38 266 TYR A N 1
ATOM 2128 C CA . TYR A 1 266 ? 12.081 7.929 -11.112 1.00 79.38 266 TYR A CA 1
ATOM 2129 C C . TYR A 1 266 ? 13.535 8.365 -11.272 1.00 79.38 266 TYR A C 1
ATOM 2131 O O . TYR A 1 266 ? 13.829 9.552 -11.158 1.00 79.38 266 TYR A O 1
ATOM 2139 N N . GLN A 1 267 ? 14.450 7.421 -11.499 1.00 82.69 267 GLN A N 1
ATOM 2140 C CA . GLN A 1 267 ? 15.877 7.703 -11.509 1.00 82.69 267 GLN A CA 1
ATOM 2141 C C . GLN A 1 267 ? 16.169 8.718 -12.606 1.00 82.69 267 GLN A C 1
ATOM 2143 O O . GLN A 1 267 ? 15.886 8.471 -13.776 1.00 82.69 267 GLN A O 1
ATOM 2148 N N . THR A 1 268 ? 16.740 9.859 -12.242 1.00 83.31 268 THR A N 1
ATOM 2149 C CA . THR A 1 268 ? 16.974 10.946 -13.193 1.00 83.31 268 THR A CA 1
ATOM 2150 C C . THR A 1 268 ? 18.417 11.008 -13.667 1.00 83.31 268 THR A C 1
ATOM 2152 O O . THR A 1 268 ? 19.344 10.709 -12.917 1.00 83.31 268 THR A O 1
ATOM 2155 N N . GLN A 1 269 ? 18.608 11.487 -14.891 1.00 81.00 269 GLN A N 1
ATOM 2156 C CA . GLN A 1 269 ? 19.895 11.889 -15.447 1.00 81.00 269 GLN A CA 1
ATOM 2157 C C . GLN A 1 269 ? 19.838 13.342 -15.928 1.00 81.00 269 GLN A C 1
ATOM 2159 O O . GLN A 1 269 ? 18.759 13.878 -16.182 1.00 81.00 269 GLN A O 1
ATOM 2164 N N . SER A 1 270 ? 21.004 13.972 -16.070 1.00 77.31 270 SER A N 1
ATOM 2165 C CA . SER A 1 270 ? 21.091 15.327 -16.618 1.00 77.31 270 SER A CA 1
ATOM 2166 C C . SER A 1 270 ? 20.647 15.344 -18.085 1.00 77.31 270 SER A C 1
ATOM 2168 O O . SER A 1 270 ? 21.022 14.464 -18.865 1.00 77.31 270 SER A O 1
ATOM 2170 N N . SER A 1 271 ? 19.826 16.333 -18.438 1.00 70.12 271 SER A N 1
ATOM 2171 C CA . SER A 1 271 ? 19.320 16.542 -19.797 1.00 70.12 271 SER A CA 1
ATOM 2172 C C . SER A 1 271 ? 20.456 16.943 -20.749 1.00 70.12 271 SER A C 1
ATOM 2174 O O . SER A 1 271 ? 21.136 17.937 -20.506 1.00 70.12 271 SER A O 1
ATOM 2176 N N . ASN A 1 272 ? 20.660 16.189 -21.837 1.00 62.25 272 ASN A N 1
ATOM 2177 C CA . ASN A 1 272 ? 21.774 16.379 -22.787 1.00 62.25 272 ASN A CA 1
ATOM 2178 C C . ASN A 1 272 ? 21.315 16.624 -24.249 1.00 62.25 272 ASN A C 1
ATOM 2180 O O . ASN A 1 272 ? 22.125 16.505 -25.169 1.00 62.25 272 ASN A O 1
ATOM 2184 N N . GLY A 1 273 ? 20.039 16.958 -24.499 1.00 62.09 273 GLY A N 1
ATOM 2185 C CA . GLY A 1 273 ? 19.480 17.071 -25.862 1.00 62.09 273 GLY A CA 1
ATOM 2186 C C . GLY A 1 273 ? 18.292 18.034 -26.013 1.00 62.09 273 GLY A C 1
ATOM 2187 O O . GLY A 1 273 ? 18.193 19.028 -25.301 1.00 62.09 273 GLY A O 1
ATOM 2188 N N . SER A 1 274 ? 17.365 17.743 -26.939 1.00 52.28 274 SER A N 1
ATOM 2189 C CA . SER A 1 274 ? 16.123 18.519 -27.170 1.00 52.28 274 SER A CA 1
ATOM 2190 C C . SER A 1 274 ? 15.168 18.545 -25.969 1.00 52.28 274 SER A C 1
ATOM 2192 O O . SER A 1 274 ? 14.253 19.358 -25.906 1.00 52.28 274 SER A O 1
ATOM 2194 N N . GLU A 1 275 ? 15.394 17.680 -24.985 1.00 53.12 275 GLU A N 1
ATOM 2195 C CA . GLU A 1 275 ? 14.727 17.680 -23.678 1.00 53.12 275 GLU A CA 1
ATOM 2196 C C . GLU A 1 275 ? 15.033 18.962 -22.877 1.00 53.12 275 GLU A C 1
ATOM 2198 O O . GLU A 1 275 ? 14.242 19.392 -22.039 1.00 53.12 275 GLU A O 1
ATOM 2203 N N . PHE A 1 276 ? 16.152 19.629 -23.188 1.00 49.62 276 PHE A N 1
ATOM 2204 C CA . PHE A 1 276 ? 16.543 20.928 -22.639 1.00 49.62 276 PHE A CA 1
ATOM 2205 C C . PHE A 1 276 ? 15.636 22.071 -23.127 1.00 49.62 276 PHE A C 1
ATOM 2207 O O . PHE A 1 276 ? 15.545 23.114 -22.480 1.00 49.62 276 PHE A O 1
ATOM 2214 N N . SER A 1 277 ? 14.914 21.883 -24.240 1.00 49.03 277 SER A N 1
ATOM 2215 C CA . SER A 1 277 ? 14.013 22.895 -24.810 1.00 49.03 277 SER A CA 1
ATOM 2216 C C . SER A 1 277 ? 12.808 23.217 -23.915 1.00 49.03 277 SER A C 1
ATOM 2218 O O . SER A 1 277 ? 12.162 24.240 -24.123 1.00 49.03 277 SER A O 1
ATOM 2220 N N . LEU A 1 278 ? 12.530 22.389 -22.899 1.00 56.56 278 LEU A N 1
ATOM 2221 C CA . LEU A 1 278 ? 11.504 22.628 -21.875 1.00 56.56 278 LEU A CA 1
ATOM 2222 C C . LEU A 1 278 ? 12.044 23.341 -20.618 1.00 56.56 278 LEU A C 1
ATOM 2224 O O . LEU A 1 278 ? 11.282 23.576 -19.684 1.00 56.56 278 LEU A O 1
ATOM 2228 N N . GLY A 1 279 ? 13.339 23.681 -20.567 1.00 58.06 279 GLY A N 1
ATOM 2229 C CA . GLY A 1 279 ? 13.956 24.376 -19.428 1.00 58.06 279 GLY A CA 1
ATOM 2230 C C . GLY A 1 279 ? 14.104 23.526 -18.159 1.00 58.06 279 GLY A C 1
ATOM 2231 O O . GLY A 1 279 ? 14.317 24.074 -17.079 1.00 58.06 279 GLY A O 1
ATOM 2232 N N . LEU A 1 280 ? 13.982 22.199 -18.272 1.00 70.44 280 LEU A N 1
ATOM 2233 C CA . LEU A 1 280 ? 14.070 21.264 -17.150 1.00 70.44 280 LEU A CA 1
ATOM 2234 C C . LEU A 1 280 ? 15.449 20.573 -17.125 1.00 70.44 280 LEU A C 1
ATOM 2236 O O . LEU A 1 280 ? 15.877 20.037 -18.150 1.00 70.44 280 LEU A O 1
ATOM 2240 N N . PRO A 1 281 ? 16.165 20.584 -15.981 1.00 74.56 281 PRO A N 1
ATOM 2241 C CA . PRO A 1 281 ? 17.561 20.142 -15.908 1.00 74.56 281 PRO A CA 1
ATOM 2242 C C . PRO A 1 281 ? 17.735 18.617 -15.925 1.00 74.56 281 PRO A C 1
ATOM 2244 O O . PRO A 1 281 ? 18.830 18.130 -16.220 1.00 74.56 281 PRO A O 1
ATOM 2247 N N . ASN A 1 282 ? 16.677 17.865 -15.607 1.00 80.56 282 ASN A N 1
ATOM 2248 C CA . ASN A 1 282 ? 16.726 16.421 -15.404 1.00 80.56 282 ASN A CA 1
ATOM 2249 C C . ASN A 1 282 ? 15.673 15.694 -16.251 1.00 80.56 282 ASN A C 1
ATOM 2251 O O . ASN A 1 282 ? 14.598 16.228 -16.518 1.00 80.56 282 ASN A O 1
ATOM 2255 N N . VAL A 1 283 ? 15.963 14.448 -16.624 1.00 81.81 283 VAL A N 1
ATOM 2256 C CA . VAL A 1 283 ? 15.055 13.544 -17.348 1.00 81.81 283 VAL A CA 1
ATOM 2257 C C . VAL A 1 283 ? 15.105 12.162 -16.709 1.00 81.81 283 VAL A C 1
ATOM 2259 O O . VAL A 1 283 ? 16.175 11.706 -16.303 1.00 81.81 283 VAL A O 1
ATOM 2262 N N . VAL A 1 284 ? 13.961 11.487 -16.599 1.00 80.81 284 VAL A N 1
ATOM 2263 C CA . VAL A 1 284 ? 13.895 10.123 -16.058 1.00 80.81 284 VAL A CA 1
ATOM 2264 C C . VAL A 1 284 ? 14.535 9.124 -17.029 1.00 80.81 284 VAL A C 1
ATOM 2266 O O . VAL A 1 284 ? 14.206 9.063 -18.216 1.00 80.81 284 VAL A O 1
ATOM 2269 N N . LYS A 1 285 ? 15.463 8.324 -16.509 1.00 78.62 285 LYS A N 1
ATOM 2270 C CA . LYS A 1 285 ? 16.249 7.324 -17.229 1.00 78.62 285 LYS A CA 1
ATOM 2271 C C . LYS A 1 285 ? 15.432 6.045 -17.453 1.00 78.62 285 LYS A C 1
ATOM 2273 O O . LYS A 1 285 ? 14.710 5.605 -16.566 1.00 78.62 285 LYS A O 1
ATOM 2278 N N . SER A 1 286 ? 15.606 5.393 -18.607 1.00 74.00 286 SER A N 1
ATOM 2279 C CA . SER A 1 286 ? 15.079 4.032 -18.809 1.00 74.00 286 SER A CA 1
ATOM 2280 C C . SER A 1 286 ? 15.942 2.973 -18.110 1.00 74.00 286 SER A C 1
ATOM 2282 O O . SER A 1 286 ? 17.174 3.084 -18.060 1.00 74.00 286 SER A O 1
ATOM 2284 N N . ALA A 1 287 ? 15.316 1.895 -17.640 1.00 65.19 287 ALA A N 1
ATOM 2285 C CA . ALA A 1 287 ? 15.969 0.837 -16.877 1.00 65.19 287 ALA A CA 1
ATOM 2286 C C . ALA A 1 287 ? 17.106 0.125 -17.647 1.00 65.19 287 ALA A C 1
ATOM 2288 O O . ALA A 1 287 ? 18.129 -0.203 -17.044 1.00 65.19 287 ALA A O 1
ATOM 2289 N N . ALA A 1 288 ? 17.012 -0.062 -18.976 1.00 57.59 288 ALA A N 1
ATOM 2290 C CA . ALA A 1 288 ? 18.070 -0.744 -19.740 1.00 57.59 288 ALA A CA 1
ATOM 2291 C C . ALA A 1 288 ? 19.200 0.177 -20.231 1.00 57.59 288 ALA A C 1
ATOM 2293 O O . ALA A 1 288 ? 20.150 -0.288 -20.860 1.00 57.59 288 ALA A O 1
ATOM 2294 N N . THR A 1 289 ? 19.166 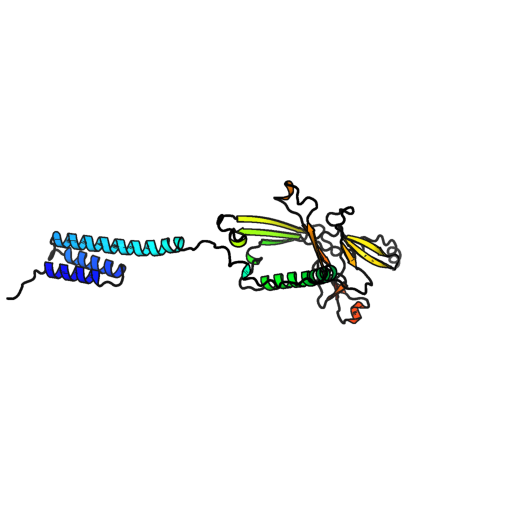1.478 -19.924 1.00 52.47 289 THR A N 1
ATOM 2295 C CA . THR A 1 289 ? 20.213 2.445 -20.325 1.00 52.47 289 THR A CA 1
ATOM 2296 C C . THR A 1 289 ? 21.496 2.324 -19.496 1.00 52.47 289 THR A C 1
ATOM 2298 O O . THR A 1 289 ? 22.317 3.239 -19.453 1.00 52.47 289 THR A O 1
ATOM 2301 N N . SER A 1 290 ? 21.687 1.205 -18.797 1.00 41.84 290 SER A N 1
ATOM 2302 C CA . SER A 1 290 ? 22.933 0.935 -18.101 1.00 41.84 290 SER A CA 1
ATOM 2303 C C . SER A 1 290 ? 23.968 0.372 -19.083 1.00 41.84 290 SER A C 1
ATOM 2305 O O . SER A 1 290 ? 23.683 -0.620 -19.757 1.00 41.84 290 SER A O 1
ATOM 2307 N N . PRO A 1 291 ? 25.178 0.957 -19.184 1.00 38.44 291 PRO A N 1
ATOM 2308 C CA . PRO A 1 291 ? 26.169 0.654 -20.228 1.00 38.44 291 PRO A CA 1
ATOM 2309 C C . PRO A 1 291 ? 26.817 -0.744 -20.114 1.00 38.44 291 PRO A C 1
ATOM 2311 O O . PRO A 1 291 ? 27.899 -0.967 -20.638 1.00 38.44 291 PRO A O 1
ATOM 2314 N N . GLY A 1 292 ? 26.196 -1.685 -19.398 1.00 37.66 292 GLY A N 1
ATOM 2315 C CA . GLY A 1 292 ? 26.673 -3.058 -19.209 1.00 37.66 292 GLY A CA 1
ATOM 2316 C C . GLY A 1 292 ? 26.014 -4.108 -20.109 1.00 37.66 292 GLY A C 1
ATOM 2317 O O . GLY A 1 292 ? 26.515 -5.223 -20.172 1.00 37.66 292 GLY A O 1
ATOM 2318 N N . LEU A 1 293 ? 24.920 -3.781 -20.811 1.00 36.16 293 LEU A N 1
ATOM 2319 C CA . LEU A 1 293 ? 24.244 -4.707 -21.742 1.00 36.16 293 LEU A CA 1
ATOM 2320 C C . LEU A 1 293 ? 24.617 -4.489 -23.213 1.00 36.16 293 LEU A C 1
ATOM 2322 O O . LEU A 1 293 ? 24.212 -5.254 -24.086 1.00 36.16 293 LEU A O 1
ATOM 2326 N N . LEU A 1 294 ? 25.434 -3.476 -23.490 1.00 34.91 294 LEU A N 1
ATOM 2327 C CA . LEU A 1 294 ? 26.145 -3.345 -24.749 1.00 34.91 294 LEU A CA 1
ATOM 2328 C C . LEU A 1 294 ? 27.591 -3.730 -24.473 1.00 34.91 294 LEU A C 1
ATOM 2330 O O . LEU A 1 294 ? 28.331 -2.987 -23.834 1.00 34.91 294 LEU A O 1
ATOM 2334 N N . GLY A 1 295 ? 28.001 -4.885 -24.993 1.00 32.97 295 GLY A N 1
ATOM 2335 C CA . GLY A 1 295 ? 29.384 -5.066 -25.401 1.00 32.97 295 GLY A CA 1
ATOM 2336 C C . GLY A 1 295 ? 29.702 -4.022 -26.468 1.00 32.97 295 GLY A C 1
ATOM 2337 O O . GLY A 1 295 ? 29.685 -4.323 -27.657 1.00 32.97 295 GLY A O 1
ATOM 2338 N N . ASP A 1 296 ? 29.944 -2.781 -26.050 1.00 30.50 296 ASP A N 1
ATOM 2339 C CA . ASP A 1 296 ? 30.530 -1.769 -26.907 1.00 30.50 296 ASP A CA 1
ATOM 2340 C C . ASP A 1 296 ? 32.042 -1.925 -26.808 1.00 30.50 296 ASP A C 1
ATOM 2342 O O . ASP A 1 296 ? 32.743 -1.336 -25.984 1.00 30.50 296 ASP A O 1
ATOM 2346 N N . ASN A 1 297 ? 32.539 -2.826 -27.647 1.00 31.86 297 ASN A N 1
ATOM 2347 C CA . ASN A 1 297 ? 33.942 -3.180 -27.804 1.00 31.86 297 ASN A CA 1
ATOM 2348 C C . ASN A 1 297 ? 34.745 -2.039 -28.474 1.00 31.86 297 ASN A C 1
ATOM 2350 O O . ASN A 1 297 ? 35.612 -2.284 -29.313 1.00 31.86 297 ASN A O 1
ATOM 2354 N N . ARG A 1 298 ? 34.423 -0.774 -28.168 1.00 31.09 298 ARG A N 1
ATOM 2355 C CA . ARG A 1 298 ? 35.001 0.414 -28.814 1.00 31.09 298 ARG A CA 1
ATOM 2356 C C . ARG A 1 298 ? 35.668 1.408 -27.869 1.00 31.09 298 ARG A C 1
ATOM 2358 O O . ARG A 1 298 ? 36.420 2.238 -28.369 1.00 31.09 298 ARG A O 1
ATOM 2365 N N . ASP A 1 299 ? 35.529 1.267 -26.549 1.00 29.28 299 ASP A N 1
ATOM 2366 C CA . ASP A 1 299 ? 36.118 2.224 -25.592 1.00 29.28 299 ASP A CA 1
ATOM 2367 C C . ASP A 1 299 ? 37.380 1.749 -24.842 1.00 29.28 299 ASP A C 1
ATOM 2369 O O . ASP A 1 299 ? 37.949 2.488 -24.042 1.00 29.28 299 ASP A O 1
ATOM 2373 N N . MET A 1 300 ? 37.936 0.577 -25.178 1.00 28.78 300 MET A N 1
ATOM 2374 C CA . MET A 1 300 ? 39.265 0.143 -24.696 1.00 28.78 300 MET A CA 1
ATOM 2375 C C . MET A 1 300 ? 40.434 0.506 -25.637 1.00 28.78 300 MET A C 1
ATOM 2377 O O . MET A 1 300 ? 41.467 -0.160 -25.633 1.00 28.78 300 MET A O 1
ATOM 2381 N N . ARG A 1 301 ? 40.321 1.560 -26.460 1.00 28.41 301 ARG A N 1
ATOM 2382 C CA . ARG A 1 301 ? 41.433 2.013 -27.331 1.00 28.41 301 ARG A CA 1
ATOM 2383 C C . ARG A 1 301 ? 41.919 3.450 -27.125 1.00 28.41 301 ARG A C 1
ATOM 2385 O O . ARG A 1 301 ? 42.750 3.905 -27.905 1.00 28.41 301 ARG A O 1
ATOM 2392 N N . ARG A 1 302 ? 41.482 4.169 -26.084 1.00 29.39 302 ARG A N 1
ATOM 2393 C CA . ARG A 1 302 ? 41.932 5.564 -25.855 1.00 29.39 302 ARG A CA 1
ATOM 2394 C C . ARG A 1 302 ? 42.379 5.932 -24.440 1.00 29.39 302 ARG A C 1
ATOM 2396 O O . ARG A 1 302 ? 42.447 7.113 -24.126 1.00 29.39 302 ARG A O 1
ATOM 2403 N N . ARG A 1 303 ? 42.762 4.965 -23.603 1.00 30.27 303 ARG A N 1
ATOM 2404 C CA . ARG A 1 303 ? 43.498 5.249 -22.354 1.00 30.27 303 ARG A CA 1
ATOM 2405 C C . ARG A 1 303 ? 44.640 4.262 -22.142 1.00 30.27 303 ARG A C 1
ATOM 2407 O O . ARG A 1 303 ? 44.626 3.437 -21.242 1.00 30.27 303 ARG A O 1
ATOM 2414 N N . ALA A 1 304 ? 45.607 4.356 -23.040 1.00 29.38 304 ALA A N 1
ATOM 2415 C CA . ALA A 1 304 ? 46.983 3.941 -22.828 1.00 29.38 304 ALA A CA 1
ATOM 2416 C C . ALA A 1 304 ? 47.831 4.892 -23.675 1.00 29.38 304 ALA A C 1
ATOM 2418 O O . ALA A 1 304 ? 48.187 4.558 -24.797 1.00 29.38 304 ALA A O 1
ATOM 2419 N N . LEU A 1 305 ? 47.981 6.126 -23.192 1.00 27.75 305 LEU A N 1
ATOM 2420 C CA . LEU A 1 305 ? 49.030 7.093 -23.524 1.00 27.75 305 LEU A CA 1
ATOM 2421 C C . LEU A 1 305 ? 48.768 8.342 -22.668 1.00 27.75 305 LEU A C 1
ATOM 2423 O O . LEU A 1 305 ? 47.705 8.951 -22.801 1.00 27.75 305 LEU A O 1
ATOM 2427 N N . LEU A 1 306 ? 49.780 8.674 -21.855 1.00 29.88 306 LEU A N 1
ATOM 2428 C CA . LEU A 1 306 ? 49.855 9.655 -20.759 1.00 29.88 306 LEU A CA 1
ATOM 2429 C C . LEU A 1 306 ? 49.374 9.133 -19.401 1.00 29.88 306 LEU A C 1
ATOM 2431 O O . LEU A 1 306 ? 48.149 9.043 -19.173 1.00 29.88 306 LEU A O 1
#

Sequence (306 aa):
MLIKFSVNDRLKMVGLVALWNCPDPLSASTKSFEYLWVTLKREHRNFKSVRRALVMAVVSSTTMVASIIVGILYPNWLRIGSFAPVHPVSVYWPSFDTVSDEATVDIYSRSRPGVLRALGSAEAGELNSMMDAVDIQTSLPPDHTPKQPHKQIDYRYEINAQDFALQNFANLVMKVSGSCRTDYSWATRRKSPAGYTWDTYYPWGEKETNQSFSVETELSPSYRLDFVTWLHPDIDKPQQHGNRSFAFLAATALIPSQSYSEDPWYQTQSSNGSEFSLGLPNVVKSAATSPGLLGDNRDMRRRALL

pLDDT: mean 73.71, std 15.66, range [27.75, 94.06]